Protein AF-0000000085149712 (afdb_homodimer)

Radius of gyration: 18.89 Å; Cα contacts (8 Å, |Δi|>4): 625; chains: 2; bounding box: 45×53×42 Å

pLDDT: mean 97.58, std 2.02, range [83.44, 98.94]

Sequence (278 aa):
MWLQREMTLNPKQRGFHLITDEVIARLPELRGINVGLLHVFIQHTSASLAINENADPTVRGDLERHFNVLAPEGAPYFQHTYEGADDMPAHIKSTLIGSSQSIPITNGRLNLGIWQGLYLCEHRDHTSARTIIITLQGEMWLQREMTLNPKQRGFHLITDEVIARLPELRGINVGLLHVFIQHTSASLAINENADPTVRGDLERHFNVLAPEGAPYFQHTYEGADDMPAHIKSTLIGSSQSIPITNGRLNLGIWQGLYLCEHRDHTSARTIIITLQGE

Foldseek 3Di:
DKDKDKDWDDDDFAWKDFCQCVVVVVCQCLLVFAWWKKKKFWPDQQKAKAKDFDDDCVVGVVVLVVLCVVQPFPDPPDPPPDPHRQRVSSNVVCVVHHGMDMFIRHNSDTPDPPGMGMIIRHRDRDDDTIMMMIMIDHD/DKDKDKDWDDDDFAWKDFCQCVVVVPCQCLQVFAKWKKKKFWPDQQKAKAKDFDDDCVVRVVVRVVLCVVQPFPDPPDPPPDPHRQRVSSNVVCVVHHGMDMFIRHNSDTPDPPGMGMIIRHRDRDDDTIMMMIMIDHD

Secondary structure (DSSP, 8-state):
-EEEEEEEPPP--SEEEE-HHHHHHT-GGGGG-SEEEEEEEE--SSEEEEEEESS-HHHHHHHHHHHHHHS-TT-TT----TT-TTHHHHHHHHHHH-SEEEEEEETTEE---TTEEEEEEE--SS-PPPEEEEEEEE-/-EEEEEEEPPP--SEEEE-HHHHHHT-GGGGG-SEEEEEEEE--SSEEEEEEESS-HHHHHHHHHHHHHHS-TT-TT----TT-TTHHHHHHHHHHH-SEEEEEEETTEE---TTEEEEEEE--SS-PPPEEEEEEEE-

Nearest PDB structures (foldseek):
  1vmf-assembly1_C  TM=9.197E-01  e=1.068E-12  Halalkalibacterium halodurans
  2p6c-assembly1_A  TM=8.595E-01  e=6.117E-13  Aquifex aeolicus VF5
  1vmj-assembly1_A  TM=8.601E-01  e=2.707E-12  Thermotoga maritima MSB8
  1vph-assembly2_E  TM=8.924E-01  e=1.848E-11  Saccharolobus solfataricus P2
  1xbf-assembly1_C  TM=8.547E-01  e=4.177E-12  Clostridium acetobutylicum

Solvent-accessible surface area (backbone atoms only — not comparable to full-atom values): 14612 Å² total; per-residue (Å²): 88,77,46,73,47,80,43,73,46,78,68,66,61,52,36,56,38,83,39,48,65,69,54,51,73,73,38,74,69,45,57,72,28,43,44,36,39,39,36,41,35,47,45,55,37,42,33,25,29,49,76,43,78,61,77,62,68,64,58,35,53,48,51,45,56,49,50,47,66,77,40,42,64,74,52,89,77,59,71,50,59,85,77,43,60,46,41,50,28,10,38,51,49,12,41,52,64,21,41,47,50,77,43,46,28,48,70,28,33,77,64,64,58,92,52,46,31,39,29,42,35,34,47,37,75,78,66,75,58,49,47,34,41,38,36,42,38,34,75,86,80,48,75,47,80,45,75,47,78,67,67,63,51,37,57,37,84,39,47,64,68,54,53,73,74,39,73,70,46,58,72,28,44,44,35,40,39,36,42,35,48,80,55,66,41,33,26,26,47,64,29,72,60,76,61,66,43,52,37,53,29,49,42,55,50,50,44,66,76,38,44,62,75,52,87,83,63,77,75,63,85,75,44,59,47,40,52,29,11,39,52,49,16,68,55,47,20,41,50,50,75,42,47,27,47,72,30,35,77,61,64,24,92,52,44,32,40,29,44,33,36,48,36,75,79,67,76,57,50,46,34,42,39,36,42,38,33,74

Structure (mmCIF, N/CA/C/O backbone):
data_AF-0000000085149712-model_v1
#
loop_
_entity.id
_entity.type
_entity.pdbx_description
1 polymer 'Secondary thiamine-phosphate synthase enzyme'
#
loop_
_atom_site.group_PDB
_atom_site.id
_atom_site.type_symbol
_atom_site.label_atom_id
_atom_site.label_alt_id
_atom_site.label_comp_id
_atom_site.label_asym_id
_atom_site.label_entity_id
_atom_site.label_seq_id
_atom_site.pdbx_PDB_ins_code
_atom_site.Cartn_x
_atom_site.Cartn_y
_atom_site.Cartn_z
_atom_site.occupancy
_atom_site.B_iso_or_equiv
_atom_site.auth_seq_id
_atom_site.auth_comp_id
_atom_site.auth_asym_id
_atom_site.auth_atom_id
_atom_site.pdbx_PDB_model_num
ATOM 1 N N . MET A 1 1 ? -17.547 13.188 11.836 1 91.19 1 MET A N 1
ATOM 2 C CA . MET A 1 1 ? -17.141 14.109 10.781 1 91.19 1 MET A CA 1
ATOM 3 C C . MET A 1 1 ? -16.266 13.398 9.75 1 91.19 1 MET A C 1
ATOM 5 O O . MET A 1 1 ? -15.453 12.547 10.109 1 91.19 1 MET A O 1
ATOM 9 N N . TRP A 1 2 ? -16.5 13.742 8.484 1 95.56 2 TRP A N 1
ATOM 10 C CA . TRP A 1 2 ? -15.664 13.32 7.363 1 95.56 2 TRP A CA 1
ATOM 11 C C . TRP A 1 2 ? -15.148 14.523 6.582 1 95.56 2 TRP A C 1
ATOM 13 O O . TRP A 1 2 ? -15.891 15.477 6.332 1 95.56 2 TRP A O 1
ATOM 23 N N . LEU A 1 3 ? -13.898 14.438 6.371 1 97.44 3 LEU A N 1
ATOM 24 C CA . LEU A 1 3 ? -13.258 15.445 5.527 1 97.44 3 LEU A CA 1
ATOM 25 C C . LEU A 1 3 ? -12.164 14.812 4.664 1 97.44 3 LEU A C 1
ATOM 27 O O . LEU A 1 3 ? -11.438 13.93 5.125 1 97.44 3 LEU A O 1
ATOM 31 N N . GLN A 1 4 ? -12.055 15.258 3.516 1 98.38 4 GLN A N 1
ATOM 32 C CA . GLN A 1 4 ? -11.016 14.773 2.605 1 98.38 4 GLN A CA 1
ATOM 33 C C . GLN A 1 4 ? -10.383 15.93 1.836 1 98.38 4 GLN A C 1
ATOM 35 O O . GLN A 1 4 ? -11.078 16.844 1.389 1 98.38 4 GLN A O 1
ATOM 40 N N . ARG A 1 5 ? -9.109 15.852 1.719 1 97.75 5 ARG A N 1
ATOM 41 C CA . ARG A 1 5 ? -8.367 16.906 1.044 1 97.75 5 ARG A CA 1
ATOM 42 C C . ARG A 1 5 ? -7.211 16.344 0.228 1 97.75 5 ARG A C 1
ATOM 44 O O . ARG A 1 5 ? -6.516 15.422 0.68 1 97.75 5 ARG A O 1
ATOM 51 N N . GLU A 1 6 ? -7.094 16.859 -0.989 1 98.38 6 GLU A N 1
ATOM 52 C CA . GLU A 1 6 ? -5.914 16.578 -1.803 1 98.38 6 GLU A CA 1
ATOM 53 C C . GLU A 1 6 ? -4.789 17.562 -1.504 1 98.38 6 GLU A C 1
ATOM 55 O O . GLU A 1 6 ? -5.027 18.766 -1.383 1 98.38 6 GLU A O 1
ATOM 60 N N . MET A 1 7 ? -3.549 17.078 -1.349 1 98.06 7 MET A N 1
ATOM 61 C CA . MET A 1 7 ? -2.379 17.906 -1.064 1 98.06 7 MET A CA 1
ATOM 62 C C . MET A 1 7 ? -1.22 17.531 -1.985 1 98.06 7 MET A C 1
ATOM 64 O O . MET A 1 7 ? -0.938 16.359 -2.199 1 98.06 7 MET A O 1
ATOM 68 N N . THR A 1 8 ? -0.606 18.531 -2.537 1 98.5 8 THR A N 1
ATOM 69 C CA . THR A 1 8 ? 0.664 18.344 -3.23 1 98.5 8 THR A CA 1
ATOM 70 C C . THR A 1 8 ? 1.837 18.656 -2.307 1 98.5 8 THR A C 1
ATOM 72 O O . THR A 1 8 ? 1.958 19.781 -1.811 1 98.5 8 THR A O 1
ATOM 75 N N . LEU A 1 9 ? 2.689 17.688 -2.109 1 98.31 9 LEU A N 1
ATOM 76 C CA . LEU A 1 9 ? 3.83 17.859 -1.218 1 98.31 9 LEU A CA 1
ATOM 77 C C . LEU A 1 9 ? 4.949 18.641 -1.913 1 98.31 9 LEU A C 1
ATOM 79 O O . LEU A 1 9 ? 5.016 18.656 -3.145 1 98.31 9 LEU A O 1
ATOM 83 N N . ASN A 1 10 ? 5.789 19.234 -1.091 1 96.88 10 ASN A N 1
ATOM 84 C CA . ASN A 1 10 ? 7.012 19.797 -1.655 1 96.88 10 ASN A CA 1
ATOM 85 C C . ASN A 1 10 ? 7.855 18.734 -2.348 1 96.88 10 ASN A C 1
ATOM 87 O O . ASN A 1 10 ? 7.969 17.609 -1.856 1 96.88 10 ASN A O 1
ATOM 91 N N . PRO A 1 11 ? 8.422 19.109 -3.475 1 96.38 11 PRO A N 1
ATOM 92 C CA . PRO A 1 11 ? 9.281 18.141 -4.145 1 96.38 11 PRO A CA 1
ATOM 93 C C . PRO A 1 11 ? 10.453 17.688 -3.271 1 96.38 11 PRO A C 1
ATOM 95 O O . PRO A 1 11 ? 11.039 18.5 -2.551 1 96.38 11 PRO A O 1
ATOM 98 N N . LYS A 1 12 ? 10.727 16.391 -3.295 1 96.94 12 LYS A N 1
ATOM 99 C CA . LYS A 1 12 ? 11.836 15.812 -2.549 1 96.94 12 LYS A CA 1
ATOM 100 C C . LYS A 1 12 ? 12.766 15.023 -3.473 1 96.94 12 LYS A C 1
ATOM 102 O O . LYS A 1 12 ? 12.32 14.461 -4.473 1 96.94 12 LYS A O 1
ATOM 107 N N . GLN A 1 13 ? 14.078 15.047 -3.166 1 96.62 13 GLN A N 1
ATOM 108 C CA . GLN A 1 13 ? 14.984 14.109 -3.82 1 96.62 13 GLN A CA 1
ATOM 109 C C . GLN A 1 13 ? 14.758 12.68 -3.326 1 96.62 13 GLN A C 1
ATOM 111 O O . GLN A 1 13 ? 14.078 12.469 -2.318 1 96.62 13 GLN A O 1
ATOM 116 N N . ARG A 1 14 ? 15.367 11.758 -4.059 1 98.19 14 ARG A N 1
ATOM 117 C CA . ARG A 1 14 ? 15.281 10.375 -3.613 1 98.19 14 ARG A CA 1
ATOM 118 C C . ARG A 1 14 ? 15.719 10.234 -2.158 1 98.19 14 ARG A C 1
ATOM 120 O O . ARG A 1 14 ? 16.703 10.844 -1.742 1 98.19 14 ARG A O 1
ATOM 127 N N . GLY A 1 15 ? 14.945 9.438 -1.437 1 98.44 15 GLY A N 1
ATOM 128 C CA . GLY A 1 15 ? 15.234 9.219 -0.027 1 98.44 15 GLY A CA 1
ATOM 129 C C . GLY A 1 15 ? 13.984 9.188 0.834 1 98.44 15 GLY A C 1
ATOM 130 O O . GLY A 1 15 ? 12.867 9.25 0.319 1 98.44 15 GLY A O 1
ATOM 131 N N . PHE A 1 16 ? 14.211 8.977 2.16 1 98.69 16 PHE A N 1
ATOM 132 C CA . PHE A 1 16 ? 13.148 8.984 3.16 1 98.69 16 PHE A CA 1
ATOM 133 C C . PHE A 1 16 ? 13.055 10.344 3.838 1 98.69 16 PHE A C 1
ATOM 135 O O . PHE A 1 16 ? 14.047 10.844 4.375 1 98.69 16 PHE A O 1
ATOM 142 N N . HIS A 1 17 ? 11.836 10.93 3.795 1 98.5 17 HIS A N 1
ATOM 143 C CA . HIS A 1 17 ? 11.68 12.305 4.238 1 98.5 17 HIS A CA 1
ATOM 144 C C . HIS A 1 17 ? 10.555 12.43 5.266 1 98.5 17 HIS A C 1
ATOM 146 O O . HIS A 1 17 ? 9.453 11.906 5.055 1 98.5 17 HIS A O 1
ATOM 152 N N . LEU A 1 18 ? 10.844 13.141 6.32 1 98.69 18 LEU A N 1
ATOM 153 C CA . LEU A 1 18 ? 9.797 13.492 7.273 1 98.69 18 LEU A CA 1
ATOM 154 C C . LEU A 1 18 ? 8.828 14.508 6.668 1 98.69 18 LEU A C 1
ATOM 156 O O . LEU A 1 18 ? 9.25 15.539 6.152 1 98.69 18 LEU A O 1
ATOM 160 N N . ILE A 1 19 ? 7.488 14.234 6.805 1 98.62 19 ILE A N 1
ATOM 161 C CA . ILE A 1 19 ? 6.527 15.164 6.223 1 98.62 19 ILE A CA 1
ATOM 162 C C . ILE A 1 19 ? 5.41 15.445 7.227 1 98.62 19 ILE A C 1
ATOM 164 O O . ILE A 1 19 ? 4.383 16.031 6.871 1 98.62 19 ILE A O 1
ATOM 168 N N . THR A 1 20 ? 5.547 15.102 8.453 1 98.62 20 THR A N 1
ATOM 169 C CA . THR A 1 20 ? 4.516 15.281 9.469 1 98.62 20 THR A CA 1
ATOM 170 C C . THR A 1 20 ? 4.082 16.75 9.539 1 98.62 20 THR A C 1
ATOM 172 O O . THR A 1 20 ? 2.895 17.047 9.414 1 98.62 20 THR A O 1
ATOM 175 N N . ASP A 1 21 ? 5.008 17.562 9.68 1 98.12 21 ASP A N 1
ATOM 176 C CA . ASP A 1 21 ? 4.707 18.984 9.859 1 98.12 21 ASP A CA 1
ATOM 177 C C . ASP A 1 21 ? 4.055 19.578 8.609 1 98.12 21 ASP A C 1
ATOM 179 O O . ASP A 1 21 ? 3.146 20.406 8.711 1 98.12 21 ASP A O 1
ATOM 183 N N . GLU A 1 22 ? 4.594 19.203 7.496 1 98.19 22 GLU A N 1
ATOM 184 C CA . GLU A 1 22 ? 4.035 19.688 6.242 1 98.19 22 GLU A CA 1
ATOM 185 C C . GLU A 1 22 ? 2.559 19.328 6.117 1 98.19 22 GLU A C 1
ATOM 187 O O . GLU A 1 22 ? 1.744 20.156 5.684 1 98.19 22 GLU A O 1
ATOM 192 N N . VAL A 1 23 ? 2.152 18.156 6.52 1 98.38 23 VAL A N 1
ATOM 193 C CA . VAL A 1 23 ? 0.783 17.656 6.422 1 98.38 23 VAL A CA 1
ATOM 194 C C . VAL A 1 23 ? -0.096 18.375 7.453 1 98.38 23 VAL A C 1
ATOM 196 O O . VAL A 1 23 ? -1.159 18.891 7.113 1 98.38 23 VAL A O 1
ATOM 199 N N . ILE A 1 24 ? 0.397 18.484 8.656 1 98 24 ILE A N 1
ATOM 200 C CA . ILE A 1 24 ? -0.4 19.047 9.742 1 98 24 ILE A CA 1
ATOM 201 C C . ILE A 1 24 ? -0.64 20.531 9.5 1 98 24 ILE A C 1
ATOM 203 O O . ILE A 1 24 ? -1.721 21.047 9.789 1 98 24 ILE A O 1
ATOM 207 N N . ALA A 1 25 ? 0.304 21.172 8.977 1 97.81 25 ALA A N 1
ATOM 208 C CA . ALA A 1 25 ? 0.204 22.609 8.742 1 97.81 25 ALA A CA 1
ATOM 209 C C . ALA A 1 25 ? -0.947 22.938 7.793 1 97.81 25 ALA A C 1
ATOM 211 O O . ALA A 1 25 ? -1.499 24.047 7.828 1 97.81 25 ALA A O 1
ATOM 212 N N . ARG A 1 26 ? -1.331 22.016 7.02 1 97.5 26 ARG A N 1
ATOM 213 C CA . ARG A 1 26 ? -2.355 22.25 6.008 1 97.5 26 ARG A CA 1
ATOM 214 C C . ARG A 1 26 ? -3.674 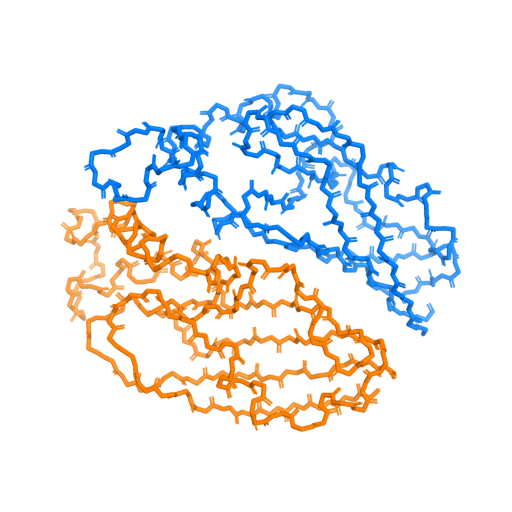21.594 6.402 1 97.5 26 ARG A C 1
ATOM 216 O O . ARG A 1 26 ? -4.566 21.438 5.566 1 97.5 26 ARG A O 1
ATOM 223 N N . LEU A 1 27 ? -3.754 21.219 7.621 1 96.94 27 LEU A N 1
ATOM 224 C CA . LEU A 1 27 ? -4.938 20.5 8.102 1 96.94 27 LEU A CA 1
ATOM 225 C C . LEU A 1 27 ? -5.449 21.125 9.398 1 96.94 27 LEU A C 1
ATOM 227 O O . LEU A 1 27 ? -5.57 20.422 10.414 1 96.94 27 LEU A O 1
ATOM 231 N N . PRO A 1 28 ? -5.902 22.328 9.414 1 97 28 PRO A N 1
ATOM 232 C CA . PRO A 1 28 ? -6.387 22.969 10.641 1 97 28 PRO A CA 1
ATOM 233 C C . PRO A 1 28 ? -7.594 22.25 11.242 1 97 28 PRO A C 1
ATOM 235 O O . PRO A 1 28 ? -7.809 22.312 12.453 1 97 28 PRO A O 1
ATOM 238 N N . GLU A 1 29 ? -8.367 21.562 10.469 1 97.56 29 GLU A N 1
ATOM 239 C CA . GLU A 1 29 ? -9.578 20.859 10.914 1 97.56 29 GLU A CA 1
ATOM 240 C C . GLU A 1 29 ? -9.242 19.75 11.906 1 97.56 29 GLU A C 1
ATOM 242 O O . GLU A 1 29 ? -10.117 19.297 12.641 1 97.56 29 GLU A O 1
ATOM 247 N N . LEU A 1 30 ? -8.016 19.391 11.883 1 97 30 LEU A N 1
ATOM 248 C CA . LEU A 1 30 ? -7.555 18.359 12.797 1 97 30 LEU A CA 1
ATOM 249 C C . LEU A 1 30 ? -7.879 18.719 14.242 1 97 30 LEU A C 1
ATOM 251 O O . LEU A 1 30 ? -8.273 17.859 15.031 1 97 30 LEU A O 1
ATOM 255 N N . ARG A 1 31 ? -7.766 19.891 14.586 1 97.12 31 ARG A N 1
ATOM 256 C CA . ARG A 1 31 ? -7.934 20.391 15.945 1 97.12 31 ARG A CA 1
ATOM 257 C C . ARG A 1 31 ? -9.359 20.156 16.438 1 97.12 31 ARG A C 1
ATOM 259 O O . ARG A 1 31 ? -9.617 20.141 17.641 1 97.12 31 ARG A O 1
ATOM 266 N N . GLY A 1 32 ? -10.242 20 15.57 1 97.06 32 GLY A N 1
ATOM 267 C CA . GLY A 1 32 ? -11.641 19.844 15.93 1 97.06 32 GLY A CA 1
ATOM 268 C C . GLY A 1 32 ? -12.039 18.406 16.156 1 97.06 32 GLY A C 1
ATOM 269 O O . GLY A 1 32 ? -13.188 18.125 16.516 1 97.06 32 GLY A O 1
ATOM 270 N N . ILE A 1 33 ? -11.195 17.469 16.047 1 97.62 33 ILE A N 1
ATOM 271 C CA . ILE A 1 33 ? -11.484 16.047 16.203 1 97.62 33 ILE A CA 1
ATOM 272 C C . ILE A 1 33 ? -10.984 15.555 17.562 1 97.62 33 ILE A C 1
ATOM 274 O O . ILE A 1 33 ? -9.781 15.594 17.828 1 97.62 33 ILE A O 1
ATOM 278 N N . ASN A 1 34 ? -11.836 15.062 18.438 1 98.19 34 ASN A N 1
ATOM 279 C CA . ASN A 1 34 ? -11.445 14.539 19.734 1 98.19 34 ASN A CA 1
ATOM 280 C C . ASN A 1 34 ? -10.906 13.117 19.641 1 98.19 34 ASN A C 1
ATOM 282 O O . ASN A 1 34 ? -9.891 12.789 20.25 1 98.19 34 ASN A O 1
ATOM 286 N N . VAL A 1 35 ? -11.711 12.281 18.984 1 98.56 35 VAL A N 1
ATOM 287 C CA . VAL A 1 35 ? -11.336 10.891 18.734 1 98.56 35 VAL A CA 1
ATOM 288 C C . VAL A 1 35 ? -11.57 10.555 17.266 1 98.56 35 VAL A C 1
ATOM 290 O O . VAL A 1 35 ? -12.648 10.797 16.719 1 98.56 35 VAL A O 1
ATOM 293 N N . GLY A 1 36 ? -10.492 10.07 16.562 1 98.44 36 GLY A N 1
ATOM 294 C CA . GLY A 1 36 ? -10.664 9.75 15.156 1 98.44 36 GLY A CA 1
ATOM 295 C C . GLY A 1 36 ? -9.422 9.164 14.516 1 98.44 36 GLY A C 1
ATOM 296 O O . GLY A 1 36 ? -8.562 8.609 15.203 1 98.44 36 GLY A O 1
ATOM 297 N N . LEU A 1 37 ? -9.43 9.117 13.156 1 98.69 37 LEU A N 1
ATOM 298 C CA . LEU A 1 37 ? -8.328 8.609 12.344 1 98.69 37 LEU A CA 1
ATOM 299 C C . LEU A 1 37 ? -7.996 9.57 11.211 1 98.69 37 LEU A C 1
ATOM 301 O O . LEU A 1 37 ? -8.898 10.133 10.586 1 98.69 37 LEU A O 1
ATOM 305 N N . LEU A 1 38 ? -6.715 9.703 11.031 1 98.75 38 LEU A N 1
ATOM 306 C CA . LEU A 1 38 ? -6.191 10.32 9.812 1 98.75 38 LEU A CA 1
ATOM 307 C C . LEU A 1 38 ? -5.668 9.258 8.852 1 98.75 38 LEU A C 1
ATOM 309 O O . LEU A 1 38 ? -4.727 8.531 9.172 1 98.75 38 LEU A O 1
ATOM 313 N N . HIS A 1 39 ? -6.293 9.156 7.684 1 98.81 39 HIS A N 1
ATOM 314 C CA . HIS A 1 39 ? -5.82 8.273 6.629 1 98.81 39 HIS A CA 1
ATOM 315 C C . HIS A 1 39 ? -5.082 9.055 5.543 1 98.81 39 HIS A C 1
ATOM 317 O O . HIS A 1 39 ? -5.637 9.992 4.969 1 98.81 39 HIS A O 1
ATOM 323 N N . VAL A 1 40 ? -3.846 8.703 5.355 1 98.88 40 VAL A N 1
ATOM 324 C CA . VAL A 1 40 ? -3.014 9.336 4.336 1 98.88 40 VAL A CA 1
ATOM 325 C C . VAL A 1 40 ? -2.73 8.344 3.215 1 98.88 40 VAL A C 1
ATOM 327 O O . VAL A 1 40 ? -2.234 7.238 3.463 1 98.88 40 VAL A O 1
ATOM 330 N N . PHE A 1 41 ? -3.02 8.766 1.974 1 98.94 41 PHE A N 1
ATOM 331 C CA . PHE A 1 41 ? -2.889 7.914 0.799 1 98.94 41 PHE A CA 1
ATOM 332 C C . PHE A 1 41 ? -2.119 8.625 -0.306 1 98.94 41 PHE A C 1
ATOM 334 O O . PHE A 1 41 ? -2.473 9.742 -0.696 1 98.94 41 PHE A O 1
ATOM 341 N N . ILE A 1 42 ? -1.053 7.969 -0.801 1 98.88 42 ILE A N 1
ATOM 342 C CA . ILE A 1 42 ? -0.278 8.578 -1.876 1 98.88 42 ILE A CA 1
ATOM 343 C C . ILE A 1 42 ? -0.766 8.055 -3.225 1 98.88 42 ILE A C 1
ATOM 345 O O . ILE A 1 42 ? -0.95 6.852 -3.4 1 98.88 42 ILE A O 1
ATOM 349 N N . GLN A 1 43 ? -0.885 8.953 -4.207 1 98.56 43 GLN A N 1
ATOM 350 C CA . GLN A 1 43 ? -1.495 8.633 -5.496 1 98.56 43 GLN A CA 1
ATOM 351 C C . GLN A 1 43 ? -0.435 8.281 -6.531 1 98.56 43 GLN A C 1
ATOM 353 O O . GLN A 1 43 ? -0.504 8.727 -7.68 1 98.56 43 GLN A O 1
ATOM 358 N N . HIS A 1 44 ? 0.517 7.586 -6.141 1 97.94 44 HIS A N 1
ATOM 359 C CA . HIS A 1 44 ? 1.631 7.242 -7.016 1 97.94 44 HIS A CA 1
ATOM 360 C C . HIS A 1 44 ? 2.033 5.781 -6.852 1 97.94 44 HIS A C 1
ATOM 362 O O . HIS A 1 44 ? 1.689 5.145 -5.852 1 97.94 44 HIS A O 1
ATOM 368 N N . THR A 1 45 ? 2.818 5.23 -7.844 1 97.88 45 THR A N 1
ATOM 369 C CA . THR A 1 45 ? 3.225 3.83 -7.824 1 97.88 45 THR A CA 1
ATOM 370 C C . THR A 1 45 ? 4.723 3.705 -7.566 1 97.88 45 THR A C 1
ATOM 372 O O . THR A 1 45 ? 5.258 2.596 -7.5 1 97.88 45 THR A O 1
ATOM 375 N N . SER A 1 46 ? 5.398 4.828 -7.48 1 97.88 46 SER A N 1
ATOM 376 C CA . SER A 1 46 ? 6.852 4.766 -7.328 1 97.88 46 SER A CA 1
ATOM 377 C C . SER A 1 46 ? 7.316 5.562 -6.113 1 97.88 46 SER A C 1
ATOM 379 O O . SER A 1 46 ? 8.445 6.059 -6.082 1 97.88 46 SER A O 1
ATOM 381 N N . ALA A 1 47 ? 6.434 5.77 -5.211 1 98.62 47 ALA A N 1
ATOM 382 C CA . ALA A 1 47 ? 6.68 6.336 -3.889 1 98.62 47 ALA A CA 1
ATOM 383 C C . ALA A 1 47 ? 5.777 5.688 -2.842 1 98.62 47 ALA A C 1
ATOM 385 O O . ALA A 1 47 ? 4.762 5.074 -3.182 1 98.62 47 ALA A O 1
ATOM 386 N N . SER A 1 48 ? 6.211 5.84 -1.588 1 98.69 48 SER A N 1
ATOM 387 C CA . SER A 1 48 ? 5.488 5.188 -0.503 1 98.69 48 SER A CA 1
ATOM 388 C C . SER A 1 48 ? 5.332 6.113 0.696 1 98.69 48 SER A C 1
ATOM 390 O O . SER A 1 48 ? 5.914 7.199 0.729 1 98.69 48 SER A O 1
ATOM 392 N N . LEU A 1 49 ? 4.465 5.656 1.571 1 98.88 49 LEU A N 1
ATOM 393 C CA . LEU A 1 49 ? 4.312 6.277 2.883 1 98.88 49 LEU A CA 1
ATOM 394 C C . LEU A 1 49 ? 4.672 5.293 3.992 1 98.88 49 LEU A C 1
ATOM 396 O O . LEU A 1 49 ? 4.328 4.113 3.916 1 98.88 49 LEU A O 1
ATOM 400 N N . ALA A 1 50 ? 5.355 5.797 4.996 1 98.81 50 ALA A N 1
ATOM 401 C CA . ALA A 1 50 ? 5.738 4.973 6.137 1 98.81 50 ALA A CA 1
ATOM 402 C C . ALA A 1 50 ? 5.715 5.781 7.43 1 98.81 50 ALA A C 1
ATOM 404 O O . ALA A 1 50 ? 5.586 7.008 7.402 1 98.81 50 ALA A O 1
ATOM 405 N N . ILE A 1 51 ? 5.668 5.164 8.578 1 98.75 51 ILE A N 1
ATOM 406 C CA . ILE A 1 51 ? 5.879 5.75 9.898 1 98.75 51 ILE A CA 1
ATOM 407 C C . ILE A 1 51 ? 7.137 5.168 10.531 1 98.75 51 ILE A C 1
ATOM 409 O O . ILE A 1 51 ? 7.289 3.945 10.609 1 98.75 51 ILE A O 1
ATOM 413 N N . ASN A 1 52 ? 8.039 6.008 10.883 1 98.62 52 ASN A N 1
ATOM 414 C CA . ASN A 1 52 ? 9.289 5.578 11.5 1 98.62 52 ASN A CA 1
ATOM 415 C C . ASN A 1 52 ? 9.938 6.711 12.289 1 98.62 52 ASN A C 1
ATOM 417 O O . ASN A 1 52 ? 9.289 7.715 12.594 1 98.62 52 ASN A O 1
ATOM 421 N N . GLU A 1 53 ? 11.203 6.625 12.641 1 98.19 53 GLU A N 1
ATOM 422 C CA . GLU A 1 53 ? 11.961 7.473 13.562 1 98.19 53 GLU A CA 1
ATOM 423 C C . GLU A 1 53 ? 11.992 8.922 13.07 1 98.19 53 GLU A C 1
ATOM 425 O O . GLU A 1 53 ? 12.234 9.172 11.891 1 98.19 53 GLU A O 1
ATOM 430 N N . ASN A 1 54 ? 11.727 9.82 13.961 1 98.12 54 ASN A N 1
ATOM 431 C CA . ASN A 1 54 ? 11.695 11.234 13.578 1 98.12 54 ASN A CA 1
ATOM 432 C C . ASN A 1 54 ? 12.852 12.008 14.203 1 98.12 54 ASN A C 1
ATOM 434 O O . ASN A 1 54 ? 12.875 13.234 14.156 1 98.12 54 ASN A O 1
ATOM 438 N N . ALA A 1 55 ? 13.789 11.422 14.773 1 97.31 55 ALA A N 1
ATOM 439 C CA . ALA A 1 55 ? 14.789 12.141 15.562 1 97.31 55 ALA A CA 1
ATOM 440 C C . ALA A 1 55 ? 16.156 12.094 14.883 1 97.31 55 ALA A C 1
ATOM 442 O O . ALA A 1 55 ? 16.734 13.141 14.57 1 97.31 55 ALA A O 1
ATOM 443 N N . ASP A 1 56 ? 16.766 10.969 14.703 1 97.81 56 ASP A N 1
ATOM 444 C CA . ASP A 1 56 ? 18.109 10.766 14.156 1 97.81 56 ASP A CA 1
ATOM 445 C C . ASP A 1 56 ? 18.078 10.609 12.641 1 97.81 56 ASP A C 1
ATOM 447 O O . ASP A 1 56 ? 17.562 9.609 12.133 1 97.81 56 ASP A O 1
ATOM 451 N N . PRO A 1 57 ? 18.641 11.508 11.867 1 97 57 PRO A N 1
ATOM 452 C CA . PRO A 1 57 ? 18.562 11.453 10.406 1 97 57 PRO A CA 1
ATOM 453 C C . PRO A 1 57 ? 19.328 10.273 9.812 1 97 57 PRO A C 1
ATOM 455 O O . PRO A 1 57 ? 19.125 9.914 8.648 1 97 57 PRO A O 1
ATOM 458 N N . THR A 1 58 ? 20.266 9.695 10.531 1 98.19 58 THR A N 1
ATOM 459 C CA . THR A 1 58 ? 21.016 8.57 9.992 1 98.19 58 THR A CA 1
ATOM 460 C C . THR A 1 58 ? 20.125 7.355 9.789 1 98.19 58 THR A C 1
ATOM 462 O O . THR A 1 58 ? 20.422 6.48 8.977 1 98.19 58 THR A O 1
ATOM 465 N N . VAL A 1 59 ? 18.984 7.238 10.57 1 98.56 59 VAL A N 1
ATOM 466 C CA . VAL A 1 59 ? 18.016 6.168 10.375 1 98.56 59 VAL A CA 1
ATOM 467 C C . VAL A 1 59 ? 17.453 6.234 8.953 1 98.56 59 VAL A C 1
ATOM 469 O O . VAL A 1 59 ? 17.406 5.219 8.25 1 98.56 59 VAL A O 1
ATOM 472 N N . ARG A 1 60 ? 17.156 7.449 8.484 1 98.06 60 ARG A N 1
ATOM 473 C CA . ARG A 1 60 ? 16.609 7.637 7.141 1 98.06 60 ARG A CA 1
ATOM 474 C C . ARG A 1 60 ? 17.656 7.336 6.078 1 98.06 60 ARG A C 1
ATOM 476 O O . ARG A 1 60 ? 17.344 6.754 5.035 1 98.06 60 ARG A O 1
ATOM 483 N N . GLY A 1 61 ? 18.812 7.789 6.363 1 98.38 61 GLY A N 1
ATOM 484 C CA . GLY A 1 61 ? 19.891 7.434 5.457 1 98.38 61 GLY A CA 1
ATOM 485 C C . GLY A 1 61 ? 20.094 5.938 5.32 1 98.38 61 GLY A C 1
ATOM 486 O O . GLY A 1 61 ? 20.25 5.426 4.207 1 98.38 61 GLY A O 1
ATOM 487 N N . ASP A 1 62 ? 20.047 5.152 6.406 1 98.81 62 ASP A N 1
ATOM 488 C CA . ASP A 1 62 ? 20.266 3.711 6.391 1 98.81 62 ASP A CA 1
ATOM 489 C C . ASP A 1 62 ? 19.078 2.984 5.758 1 98.81 62 ASP A C 1
ATOM 491 O O . ASP A 1 62 ? 19.266 1.957 5.098 1 98.81 62 ASP A O 1
ATOM 495 N N . LEU A 1 63 ? 17.906 3.52 5.988 1 98.62 63 LEU A N 1
ATOM 496 C CA . LEU A 1 63 ? 16.75 2.975 5.281 1 98.62 63 LEU A CA 1
ATOM 497 C C . LEU A 1 63 ? 16.953 3.039 3.77 1 98.62 63 LEU A C 1
ATOM 499 O O . LEU A 1 63 ? 16.75 2.047 3.068 1 98.62 63 LEU A O 1
ATOM 503 N N . GLU A 1 64 ? 17.375 4.184 3.287 1 98.38 64 GLU A N 1
ATOM 504 C CA . GLU A 1 64 ? 17.625 4.332 1.857 1 98.38 64 GLU A CA 1
ATOM 505 C C . GLU A 1 64 ? 18.688 3.34 1.378 1 98.38 64 GLU A C 1
ATOM 507 O O . GLU A 1 64 ? 18.5 2.662 0.366 1 98.38 64 GLU A O 1
ATOM 512 N N . ARG A 1 65 ? 19.75 3.248 2.105 1 98.44 65 ARG A N 1
ATOM 513 C CA . ARG A 1 65 ? 20.844 2.348 1.729 1 98.44 65 ARG A CA 1
ATOM 514 C C . ARG A 1 65 ? 20.359 0.899 1.7 1 98.44 65 ARG A C 1
ATOM 516 O O . ARG A 1 65 ? 20.672 0.157 0.766 1 98.44 65 ARG A O 1
ATOM 523 N N . HIS A 1 66 ? 19.594 0.524 2.695 1 98.56 66 HIS A N 1
ATOM 524 C CA . HIS A 1 66 ? 19.156 -0.865 2.768 1 98.56 66 HIS A CA 1
ATOM 525 C C . HIS A 1 66 ? 18.172 -1.189 1.658 1 98.56 66 HIS A C 1
ATOM 527 O O . HIS A 1 66 ? 18.25 -2.254 1.041 1 98.56 66 HIS A O 1
ATOM 533 N N . PHE A 1 67 ? 17.25 -0.356 1.386 1 98.5 67 PHE A N 1
ATOM 534 C CA . PHE A 1 67 ? 16.234 -0.637 0.382 1 98.5 67 PHE A CA 1
ATOM 535 C C . PHE A 1 67 ? 16.844 -0.654 -1.016 1 98.5 67 PHE A C 1
ATOM 537 O O . PHE A 1 67 ? 16.297 -1.284 -1.926 1 98.5 67 PHE A O 1
ATOM 544 N N . ASN A 1 68 ? 17.984 0.004 -1.211 1 97.88 68 ASN A N 1
ATOM 545 C CA . ASN A 1 68 ? 18.703 -0.094 -2.48 1 97.88 68 ASN A CA 1
ATOM 546 C C . ASN A 1 68 ? 19.312 -1.477 -2.67 1 97.88 68 ASN A C 1
ATOM 548 O O . ASN A 1 68 ? 19.531 -1.913 -3.803 1 97.88 68 ASN A O 1
ATOM 552 N N . VAL A 1 69 ? 19.625 -2.141 -1.549 1 97.75 69 VAL A N 1
ATOM 553 C CA . VAL A 1 69 ? 20.109 -3.518 -1.616 1 97.75 69 VAL A CA 1
ATOM 554 C C . VAL A 1 69 ? 18.938 -4.465 -1.865 1 97.75 69 VAL A C 1
ATOM 556 O O . VAL A 1 69 ? 19.031 -5.375 -2.689 1 97.75 69 VAL A O 1
ATOM 559 N N . LEU A 1 70 ? 17.859 -4.254 -1.258 1 97.5 70 LEU A N 1
ATOM 560 C CA . LEU A 1 70 ? 16.688 -5.109 -1.303 1 97.5 70 LEU A CA 1
ATOM 561 C C . LEU A 1 70 ? 16.078 -5.121 -2.701 1 97.5 70 LEU A C 1
ATOM 563 O O . LEU A 1 70 ? 15.625 -6.168 -3.178 1 97.5 70 LEU A O 1
ATOM 567 N N . ALA A 1 71 ? 15.938 -3.992 -3.346 1 98.06 71 ALA A N 1
ATOM 568 C CA . ALA A 1 71 ? 15.438 -3.803 -4.707 1 98.06 71 ALA A CA 1
ATOM 569 C C . ALA A 1 71 ? 16.453 -3.064 -5.566 1 98.06 71 ALA A C 1
ATOM 571 O O . ALA A 1 71 ? 16.328 -1.862 -5.805 1 98.06 71 ALA A O 1
ATOM 572 N N . PRO A 1 72 ? 17.344 -3.793 -6.105 1 97.75 72 PRO A N 1
ATOM 573 C CA . PRO A 1 72 ? 18.484 -3.154 -6.777 1 97.75 72 PRO A CA 1
ATOM 574 C C . PRO A 1 72 ? 18.125 -2.645 -8.172 1 97.75 72 PRO A C 1
ATOM 576 O O . PRO A 1 72 ? 17.25 -3.205 -8.836 1 97.75 72 PRO A O 1
ATOM 579 N N . GLU A 1 73 ? 18.812 -1.601 -8.555 1 97.25 73 GLU A N 1
ATOM 580 C CA . GLU A 1 73 ? 18.734 -1.15 -9.945 1 97.25 73 GLU A CA 1
ATOM 581 C C . GLU A 1 73 ? 19.422 -2.137 -10.883 1 97.25 73 GLU A C 1
ATOM 583 O O . GLU A 1 73 ? 20.438 -2.752 -10.508 1 97.25 73 GLU A O 1
ATOM 588 N N . GLY A 1 74 ? 18.781 -2.271 -12.023 1 95.19 74 GLY A N 1
ATOM 589 C CA . GLY A 1 74 ? 19.453 -2.996 -13.094 1 95.19 74 GLY A CA 1
ATOM 590 C C . GLY A 1 74 ? 19.5 -4.492 -12.859 1 95.19 74 GLY A C 1
ATOM 591 O O . GLY A 1 74 ? 20.406 -5.172 -13.336 1 95.19 74 GLY A O 1
ATOM 592 N N . ALA A 1 75 ? 18.609 -5.047 -12.062 1 95.94 75 ALA A N 1
ATOM 593 C CA . ALA A 1 75 ? 18.562 -6.496 -11.922 1 95.94 75 ALA A CA 1
ATOM 594 C C . ALA A 1 75 ? 18.344 -7.172 -13.273 1 95.94 75 ALA A C 1
ATOM 596 O O . ALA A 1 75 ? 17.562 -6.695 -14.094 1 95.94 75 ALA A O 1
ATOM 597 N N . PRO A 1 76 ? 18.984 -8.367 -13.477 1 96.06 76 PRO A N 1
ATOM 598 C CA . PRO A 1 76 ? 18.984 -8.984 -14.812 1 96.06 76 PRO A CA 1
ATOM 599 C C . PRO A 1 76 ? 17.625 -9.555 -15.188 1 96.06 76 PRO A C 1
ATOM 601 O O . PRO A 1 76 ? 17.359 -9.812 -16.375 1 96.06 76 PRO A O 1
ATOM 604 N N . TYR A 1 77 ? 16.766 -9.797 -14.305 1 96.06 77 TYR A N 1
ATOM 605 C CA . TYR A 1 77 ? 15.477 -10.414 -14.586 1 96.06 77 TYR A CA 1
ATOM 606 C C . TYR A 1 77 ? 14.406 -9.359 -14.805 1 96.06 77 TYR A C 1
ATOM 608 O O . TYR A 1 77 ? 13.242 -9.68 -15.047 1 96.06 77 TYR A O 1
ATOM 616 N N . PHE A 1 78 ? 14.742 -8.078 -14.773 1 96.75 78 PHE A N 1
ATOM 617 C CA . PHE A 1 78 ? 13.773 -7.027 -15.039 1 96.75 78 PHE A CA 1
ATOM 618 C C . PHE A 1 78 ? 13.492 -6.914 -16.531 1 96.75 78 PHE A C 1
ATOM 620 O O . PHE A 1 78 ? 14.422 -6.875 -17.344 1 96.75 78 PHE A O 1
ATOM 627 N N . GLN A 1 79 ? 12.242 -6.852 -16.875 1 97.12 79 GLN A N 1
ATOM 628 C CA . GLN A 1 79 ? 11.797 -6.586 -18.25 1 97.12 79 GLN A CA 1
ATOM 629 C C . GLN A 1 79 ? 11.336 -5.137 -18.406 1 97.12 79 GLN A C 1
ATOM 631 O O . GLN A 1 79 ? 11.523 -4.531 -19.453 1 97.12 79 GLN A O 1
ATOM 636 N N . HIS A 1 80 ? 10.75 -4.523 -17.406 1 96 80 HIS A N 1
ATOM 637 C CA . HIS A 1 80 ? 10.297 -3.137 -17.406 1 96 80 HIS A CA 1
ATOM 638 C C . HIS A 1 80 ? 11.461 -2.176 -17.188 1 96 80 HIS A C 1
ATOM 640 O O . HIS A 1 80 ? 11.719 -1.749 -16.062 1 96 80 HIS A O 1
ATOM 646 N N . THR A 1 81 ? 12.102 -1.757 -18.297 1 94.38 81 THR A N 1
ATOM 647 C CA . THR A 1 81 ? 13.352 -1.014 -18.141 1 94.38 81 THR A CA 1
ATOM 648 C C . THR A 1 81 ? 13.312 0.289 -18.938 1 94.38 81 THR A C 1
ATOM 650 O O . THR A 1 81 ? 14.328 0.965 -19.078 1 94.38 81 THR A O 1
ATOM 653 N N . TYR A 1 82 ? 12.164 0.688 -19.344 1 92.69 82 TYR A N 1
ATOM 654 C CA . TYR A 1 82 ? 12.133 1.756 -20.344 1 92.69 82 TYR A CA 1
ATOM 655 C C . TYR A 1 82 ? 12.047 3.121 -19.672 1 92.69 82 TYR A C 1
ATOM 657 O O . TYR A 1 82 ? 12.195 4.152 -20.328 1 92.69 82 TYR A O 1
ATOM 665 N N . GLU A 1 83 ? 11.852 3.219 -18.438 1 93.81 83 GLU A N 1
ATOM 666 C CA . GLU A 1 83 ? 11.656 4.504 -17.766 1 93.81 83 GLU A CA 1
ATOM 667 C C . GLU A 1 83 ? 12.828 4.844 -16.859 1 93.81 83 GLU A C 1
ATOM 669 O O . GLU A 1 83 ? 12.68 5.594 -15.891 1 93.81 83 GLU A O 1
ATOM 674 N N . GLY A 1 84 ? 14.023 4.238 -17.094 1 94.5 84 GLY A N 1
ATOM 675 C CA . GLY A 1 84 ? 15.211 4.465 -16.281 1 94.5 84 GLY A CA 1
ATOM 676 C C . GLY A 1 84 ? 15.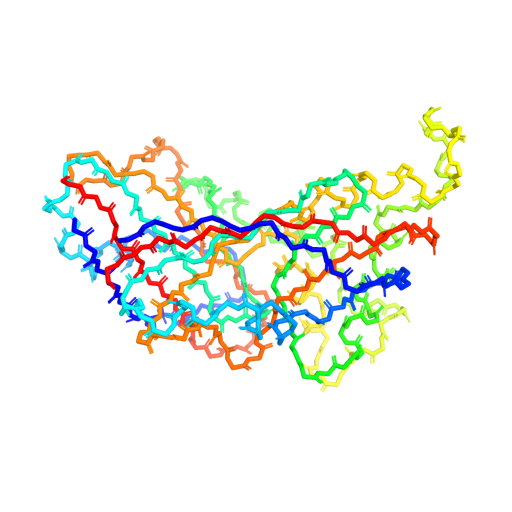461 3.365 -15.273 1 94.5 84 GLY A C 1
ATOM 677 O O . GLY A 1 84 ? 14.531 2.656 -14.875 1 94.5 84 GLY A O 1
ATOM 678 N N . ALA A 1 85 ? 16.719 3.312 -14.781 1 96.62 85 ALA A N 1
ATOM 679 C CA . ALA A 1 85 ? 17.156 2.221 -13.914 1 96.62 85 ALA A CA 1
ATOM 680 C C . ALA A 1 85 ? 16.484 2.307 -12.547 1 96.62 85 ALA A C 1
ATOM 682 O O . ALA A 1 85 ? 16.406 1.311 -11.82 1 96.62 85 ALA A O 1
ATOM 683 N N . ASP A 1 86 ? 16.016 3.445 -12.203 1 97.19 86 ASP A N 1
ATOM 684 C CA . ASP A 1 86 ? 15.445 3.645 -10.867 1 97.19 86 ASP A CA 1
ATOM 685 C C . ASP A 1 86 ? 13.938 3.381 -10.867 1 97.19 86 ASP A C 1
ATOM 687 O O . ASP A 1 86 ? 13.305 3.43 -9.812 1 97.19 86 ASP A O 1
ATOM 691 N N . ASP A 1 87 ? 13.344 3.062 -11.984 1 97.5 87 ASP A N 1
ATOM 692 C CA . ASP A 1 87 ? 11.891 2.975 -12.07 1 97.5 87 ASP A CA 1
ATOM 693 C C . ASP A 1 87 ? 11.383 1.665 -11.477 1 97.5 87 ASP A C 1
ATOM 695 O O . ASP A 1 87 ? 10.578 1.674 -10.539 1 97.5 87 ASP A O 1
ATOM 699 N N . MET A 1 88 ? 11.781 0.5 -11.953 1 98.25 88 MET A N 1
ATOM 700 C CA . MET A 1 88 ? 11.242 -0.774 -11.492 1 98.25 88 MET A CA 1
ATOM 701 C C . MET A 1 88 ? 11.539 -0.983 -10.008 1 98.25 88 MET A C 1
ATOM 703 O O . MET A 1 88 ? 10.664 -1.409 -9.25 1 98.25 88 MET A O 1
ATOM 707 N N . PRO A 1 89 ? 12.812 -0.674 -9.531 1 98.38 89 PRO A N 1
ATOM 708 C CA . PRO A 1 89 ? 13.008 -0.746 -8.078 1 98.38 89 PRO A CA 1
ATOM 709 C C . PRO A 1 89 ? 11.992 0.094 -7.305 1 98.38 89 PRO A C 1
ATOM 711 O O . PRO A 1 89 ? 11.578 -0.288 -6.211 1 98.38 89 PRO A O 1
ATOM 714 N N . ALA A 1 90 ? 11.617 1.193 -7.859 1 98.62 90 ALA A N 1
ATOM 715 C CA . ALA A 1 90 ? 10.648 2.064 -7.188 1 98.62 90 ALA A CA 1
ATOM 716 C C . ALA A 1 90 ? 9.297 1.382 -7.055 1 98.62 90 ALA A C 1
ATOM 718 O O . ALA A 1 90 ? 8.648 1.474 -6.012 1 98.62 90 ALA A O 1
ATOM 719 N N . HIS A 1 91 ? 8.836 0.733 -8.078 1 98.75 91 HIS A N 1
ATOM 720 C CA . HIS A 1 91 ? 7.598 -0.041 -8.008 1 98.75 91 HIS A CA 1
ATOM 721 C C . HIS A 1 91 ? 7.684 -1.123 -6.938 1 98.75 91 HIS A C 1
ATOM 723 O O . HIS A 1 91 ? 6.727 -1.34 -6.191 1 98.75 91 HIS A O 1
ATOM 729 N N . ILE A 1 92 ? 8.781 -1.821 -6.859 1 98.69 92 ILE A N 1
ATOM 730 C CA . ILE A 1 92 ? 8.992 -2.896 -5.895 1 98.69 92 ILE A CA 1
ATOM 731 C C . ILE A 1 92 ? 8.953 -2.332 -4.477 1 98.69 92 ILE A C 1
ATOM 733 O O . ILE A 1 92 ? 8.25 -2.855 -3.609 1 98.69 92 ILE A O 1
ATOM 737 N N . LYS A 1 93 ? 9.68 -1.225 -4.262 1 98.81 93 LYS A N 1
ATOM 738 C CA . LYS A 1 93 ? 9.711 -0.596 -2.945 1 98.81 93 LYS A CA 1
ATOM 739 C C . LYS A 1 93 ? 8.328 -0.112 -2.531 1 98.81 93 LYS A C 1
ATOM 741 O O . LYS A 1 93 ? 7.934 -0.255 -1.372 1 98.81 93 LYS A O 1
ATOM 746 N N . SER A 1 94 ? 7.613 0.446 -3.459 1 98.62 94 SER A N 1
ATOM 747 C CA . SER A 1 94 ? 6.277 0.945 -3.156 1 98.62 94 SER A CA 1
ATOM 748 C C . SER A 1 94 ? 5.332 -0.193 -2.783 1 98.62 94 SER A C 1
ATOM 750 O O . SER A 1 94 ? 4.438 -0.016 -1.955 1 98.62 94 SER A O 1
ATOM 752 N N . THR A 1 95 ? 5.504 -1.349 -3.389 1 98.62 95 THR A N 1
ATOM 753 C CA . THR A 1 95 ? 4.699 -2.52 -3.047 1 98.62 95 THR A CA 1
ATOM 754 C C . THR A 1 95 ? 5.07 -3.043 -1.662 1 98.62 95 THR A C 1
ATOM 756 O O . THR A 1 95 ? 4.199 -3.447 -0.893 1 98.62 95 THR A O 1
ATOM 759 N N . LEU A 1 96 ? 6.332 -3.037 -1.311 1 98.38 96 LEU A N 1
ATOM 760 C CA . LEU A 1 96 ? 6.836 -3.568 -0.048 1 98.38 96 LEU A CA 1
ATOM 761 C C . LEU A 1 96 ? 6.457 -2.656 1.114 1 98.38 96 LEU A C 1
ATOM 763 O O . LEU A 1 96 ? 6.078 -3.135 2.188 1 98.38 96 LEU A O 1
ATOM 767 N N . ILE A 1 97 ? 6.547 -1.358 0.915 1 98.19 97 ILE A N 1
ATOM 768 C CA . ILE A 1 97 ? 6.363 -0.409 2.008 1 98.19 97 ILE A CA 1
ATOM 769 C C . ILE A 1 97 ? 4.891 -0.031 2.121 1 98.19 97 ILE A C 1
ATOM 771 O O . ILE A 1 97 ? 4.328 -0.016 3.221 1 98.19 97 ILE A O 1
ATOM 775 N N . GLY A 1 98 ? 4.316 0.286 0.931 1 97.81 98 GLY A N 1
ATOM 776 C CA . GLY A 1 98 ? 2.889 0.559 0.928 1 97.81 98 GLY A CA 1
ATOM 777 C C . GLY A 1 98 ? 2.557 1.989 0.548 1 97.81 98 GLY A C 1
ATOM 778 O O . GLY A 1 98 ? 3.414 2.871 0.618 1 97.81 98 GLY A O 1
ATOM 779 N N . SER A 1 99 ? 1.261 2.193 0.259 1 98.62 99 SER A N 1
ATOM 780 C CA . SER A 1 99 ? 0.829 3.473 -0.294 1 98.62 99 SER A CA 1
ATOM 781 C C . SER A 1 99 ? 0.036 4.277 0.729 1 98.62 99 SER A C 1
ATOM 783 O O . SER A 1 99 ? -0.376 5.406 0.455 1 98.62 99 SER A O 1
ATOM 785 N N . SER A 1 100 ? -0.183 3.695 1.948 1 98.81 100 SER A N 1
ATOM 786 C CA . SER A 1 100 ? -1.034 4.441 2.867 1 98.81 100 SER A CA 1
ATOM 787 C C . SER A 1 100 ? -0.65 4.172 4.32 1 98.81 100 SER A C 1
ATOM 789 O O . SER A 1 100 ? 0.032 3.189 4.613 1 98.81 100 SER A O 1
ATOM 791 N N . GLN A 1 101 ? -1.028 5.109 5.191 1 98.75 101 GLN A N 1
ATOM 792 C CA . GLN A 1 101 ? -0.936 5.004 6.645 1 98.75 101 GLN A CA 1
ATOM 793 C C . GLN A 1 101 ? -2.195 5.539 7.316 1 98.75 101 GLN A C 1
ATOM 795 O O . GLN A 1 101 ? -2.791 6.512 6.844 1 98.75 101 GLN A O 1
ATOM 800 N N . SER A 1 102 ? -2.574 4.906 8.352 1 98.75 102 SER A N 1
ATOM 801 C CA . SER A 1 102 ? -3.635 5.41 9.219 1 98.75 102 SER A CA 1
ATOM 802 C C . SER A 1 102 ? -3.107 5.719 10.609 1 98.75 102 SER A C 1
ATOM 804 O O . SER A 1 102 ? -2.477 4.871 11.242 1 98.75 102 SER A O 1
ATOM 806 N N . ILE A 1 103 ? -3.412 6.973 11.055 1 98.75 103 ILE A N 1
ATOM 807 C CA . ILE A 1 103 ? -2.838 7.465 12.297 1 98.75 103 ILE A CA 1
ATOM 808 C C . ILE A 1 103 ? -3.955 7.879 13.25 1 98.75 103 ILE A C 1
ATOM 810 O O . ILE A 1 103 ? -4.855 8.633 12.875 1 98.75 103 ILE A O 1
ATOM 814 N N . PRO A 1 104 ? -3.93 7.438 14.484 1 98.88 104 PRO A N 1
ATOM 815 C CA . PRO A 1 104 ? -4.957 7.855 15.445 1 98.88 104 PRO A CA 1
ATOM 816 C C . PRO A 1 104 ? -4.871 9.336 15.797 1 98.88 104 PRO A C 1
ATOM 818 O O . PRO A 1 104 ? -3.777 9.914 15.797 1 98.88 104 PRO A O 1
ATOM 821 N N . ILE A 1 105 ? -6.039 9.875 16.031 1 98.56 105 ILE A N 1
ATOM 822 C CA . ILE A 1 105 ? -6.18 11.242 16.516 1 98.56 105 ILE A CA 1
ATOM 823 C C . ILE A 1 105 ? -6.762 11.234 17.938 1 98.56 105 ILE A C 1
ATOM 825 O O . ILE A 1 105 ? -7.754 10.547 18.188 1 98.56 105 ILE A O 1
ATOM 829 N N . THR A 1 106 ? -6.125 11.953 18.766 1 98.81 106 THR A N 1
ATOM 830 C CA . THR A 1 106 ? -6.629 12.148 20.125 1 98.81 106 THR A CA 1
ATOM 831 C C . THR A 1 106 ? -6.562 13.617 20.531 1 98.81 106 THR A C 1
ATOM 833 O O . THR A 1 106 ? -5.484 14.219 20.516 1 98.81 106 THR A O 1
ATOM 836 N N . ASN A 1 107 ? -7.691 14.195 20.797 1 98.44 107 ASN A N 1
ATOM 837 C CA . ASN A 1 107 ? -7.793 15.57 21.281 1 98.44 107 ASN A CA 1
ATOM 838 C C . ASN A 1 107 ? -7.109 16.547 20.328 1 98.44 107 ASN A C 1
ATOM 840 O O . ASN A 1 107 ? -6.273 17.344 20.75 1 98.44 107 ASN A O 1
ATOM 844 N N . GLY A 1 108 ? -7.395 16.391 19.078 1 97.88 108 GLY A N 1
ATOM 845 C CA . GLY A 1 108 ? -7.012 17.359 18.078 1 97.88 108 GLY A CA 1
ATOM 846 C C . GLY A 1 108 ? -5.578 17.203 17.609 1 97.88 108 GLY A C 1
ATOM 847 O O . GLY A 1 108 ? -5.051 18.062 16.891 1 97.88 108 GLY A O 1
ATOM 848 N N . ARG A 1 109 ? -4.977 16.094 17.984 1 98.12 109 ARG A N 1
ATOM 849 C CA . ARG A 1 109 ? -3.58 15.875 17.625 1 98.12 109 ARG A CA 1
ATOM 850 C C . ARG A 1 109 ? -3.365 14.445 17.109 1 98.12 109 ARG A C 1
ATOM 852 O O . ARG A 1 109 ? -4.078 13.523 17.516 1 98.12 109 ARG A O 1
ATOM 859 N N . LEU A 1 110 ? -2.369 14.352 16.234 1 98.38 110 LEU A N 1
ATOM 860 C CA . LEU A 1 110 ? -1.949 12.992 15.906 1 98.38 110 LEU A CA 1
ATOM 861 C C . LEU A 1 110 ? -1.393 12.289 17.141 1 98.38 110 LEU A C 1
ATOM 863 O O . LEU A 1 110 ? -0.546 12.836 17.844 1 98.38 110 LEU A O 1
ATOM 867 N N . ASN A 1 111 ? -1.872 11.086 17.391 1 98.69 111 ASN A N 1
ATOM 868 C CA . ASN A 1 111 ? -1.412 10.312 18.531 1 98.69 111 ASN A CA 1
ATOM 869 C C . ASN A 1 111 ? -0.261 9.383 18.172 1 98.69 111 ASN A C 1
ATOM 871 O O . ASN A 1 111 ? -0.402 8.156 18.234 1 98.69 111 ASN A O 1
ATOM 875 N N . LEU A 1 112 ? 0.841 9.961 17.844 1 98.38 112 LEU A N 1
ATOM 876 C CA . LEU A 1 112 ? 2.078 9.273 17.5 1 98.38 112 LEU A CA 1
ATOM 877 C C . LEU A 1 112 ? 2.965 9.102 18.719 1 98.38 112 LEU A C 1
ATOM 879 O O . LEU A 1 112 ? 2.9 9.906 19.656 1 98.38 112 LEU A O 1
ATOM 883 N N . GLY A 1 113 ? 3.727 7.996 18.703 1 98.06 113 GLY A N 1
ATOM 884 C CA . GLY A 1 113 ? 4.785 7.926 19.688 1 98.06 113 GLY A CA 1
ATOM 885 C C . GLY A 1 113 ? 5.777 9.07 19.594 1 98.06 113 GLY A C 1
ATOM 886 O O . GLY A 1 113 ? 5.863 9.727 18.547 1 98.06 113 GLY A O 1
ATOM 887 N N . ILE A 1 114 ? 6.508 9.203 20.562 1 97.19 114 ILE A N 1
ATOM 888 C CA . ILE A 1 114 ? 7.422 10.336 20.703 1 97.19 114 ILE A CA 1
ATOM 889 C C . ILE A 1 114 ? 8.406 10.344 19.531 1 97.19 114 ILE A C 1
ATOM 891 O O . ILE A 1 114 ? 8.727 11.406 18.984 1 97.19 114 ILE A O 1
ATOM 895 N N . TRP A 1 115 ? 8.812 9.195 19.094 1 97.56 115 TRP A N 1
ATOM 896 C CA . TRP A 1 115 ? 9.898 9.109 18.109 1 97.56 115 TRP A CA 1
ATOM 897 C C . TRP A 1 115 ? 9.352 8.773 16.734 1 97.56 115 TRP A C 1
ATOM 899 O O . TRP A 1 115 ? 10.117 8.445 15.812 1 97.56 115 TRP A O 1
ATOM 909 N N . GLN A 1 116 ? 8.07 8.781 16.609 1 98.56 116 GLN A N 1
ATOM 910 C CA . GLN A 1 116 ? 7.465 8.422 15.328 1 98.56 116 GLN A CA 1
ATOM 911 C C . GLN A 1 116 ? 7.164 9.656 14.492 1 98.56 116 GLN A C 1
ATOM 913 O O . GLN A 1 116 ? 6.711 10.672 15.016 1 98.56 116 GLN A O 1
ATOM 918 N N . GLY A 1 117 ? 7.395 9.547 13.172 1 98.62 117 GLY A N 1
ATOM 919 C CA . GLY A 1 117 ? 6.98 10.523 12.18 1 98.62 117 GLY A CA 1
ATOM 920 C C . GLY A 1 117 ? 6.52 9.898 10.883 1 98.62 117 GLY A C 1
ATOM 921 O O . GLY A 1 117 ? 6.895 8.773 10.562 1 98.62 117 GLY A O 1
ATOM 922 N N . LEU A 1 118 ? 5.676 10.672 10.234 1 98.88 118 LEU A N 1
ATOM 923 C CA . LEU A 1 118 ? 5.207 10.273 8.914 1 98.88 118 LEU A CA 1
ATOM 924 C C . LEU A 1 118 ? 6.262 10.562 7.852 1 98.88 118 LEU A C 1
ATOM 926 O O . LEU A 1 118 ? 6.809 11.672 7.805 1 98.88 118 LEU A O 1
ATOM 930 N N . TYR A 1 119 ? 6.508 9.508 7.039 1 98.88 119 TYR A N 1
ATOM 931 C CA . TYR A 1 119 ? 7.52 9.617 5.996 1 98.88 119 TYR A CA 1
ATOM 932 C C . TYR A 1 119 ? 6.879 9.656 4.613 1 98.88 119 TYR A C 1
ATOM 934 O O . TYR A 1 119 ? 5.945 8.898 4.34 1 98.88 119 TYR A O 1
ATOM 942 N N . LEU A 1 120 ? 7.395 10.547 3.764 1 98.81 120 LEU A N 1
ATOM 943 C CA . LEU A 1 120 ? 7.402 10.297 2.326 1 98.81 120 LEU A CA 1
ATOM 944 C C . LEU A 1 120 ? 8.648 9.523 1.918 1 98.81 120 LEU A C 1
ATOM 946 O O . LEU A 1 120 ? 9.773 9.984 2.143 1 98.81 120 LEU A O 1
ATOM 950 N N . CYS A 1 121 ? 8.469 8.359 1.374 1 98.81 121 CYS A N 1
ATOM 951 C CA . CYS A 1 121 ? 9.57 7.598 0.791 1 98.81 121 CYS A CA 1
ATOM 952 C C . CYS A 1 121 ? 9.633 7.805 -0.718 1 98.81 121 CYS A C 1
ATOM 954 O O . CYS A 1 121 ? 8.891 7.164 -1.468 1 98.81 121 CYS A O 1
ATOM 956 N N . GLU A 1 122 ? 10.523 8.711 -1.126 1 98.75 122 GLU A N 1
ATOM 957 C CA . GLU A 1 122 ? 10.742 8.984 -2.545 1 98.75 122 GLU A CA 1
ATOM 958 C C . GLU A 1 122 ? 11.758 8.016 -3.139 1 98.75 122 GLU A C 1
ATOM 960 O O . GLU A 1 122 ? 12.93 8.023 -2.754 1 98.75 122 GLU A O 1
ATOM 965 N N . HIS A 1 123 ? 11.297 7.25 -4.18 1 98.5 123 HIS A N 1
ATOM 966 C CA . HIS A 1 123 ? 12.148 6.152 -4.613 1 98.5 123 HIS A CA 1
ATOM 967 C C . HIS A 1 123 ? 12.82 6.473 -5.945 1 98.5 123 HIS A C 1
ATOM 969 O O . HIS A 1 123 ? 13.711 5.738 -6.391 1 98.5 123 HIS A O 1
ATOM 975 N N . ARG A 1 124 ? 12.406 7.562 -6.582 1 97.81 124 ARG A N 1
ATOM 976 C CA . ARG A 1 124 ? 12.945 7.957 -7.879 1 97.81 124 ARG A CA 1
ATOM 977 C C . ARG A 1 124 ? 13.953 9.086 -7.727 1 97.81 124 ARG A C 1
ATOM 979 O O . ARG A 1 124 ? 13.82 9.938 -6.848 1 97.81 124 ARG A O 1
ATOM 986 N N . ASP A 1 125 ? 14.859 9.148 -8.609 1 96.81 125 ASP A N 1
ATOM 987 C CA . ASP A 1 125 ? 15.891 10.18 -8.586 1 96.81 125 ASP A CA 1
ATOM 988 C C . ASP A 1 125 ? 15.312 11.539 -8.961 1 96.81 125 ASP A C 1
ATOM 990 O O . ASP A 1 125 ? 15.672 12.562 -8.367 1 96.81 125 ASP A O 1
ATOM 994 N N . HIS A 1 126 ? 14.57 11.547 -10 1 88.56 126 HIS A N 1
ATOM 995 C CA . HIS A 1 126 ? 14 12.773 -10.555 1 88.56 126 HIS A CA 1
ATOM 996 C C . HIS A 1 126 ? 12.5 12.625 -10.781 1 88.56 126 HIS A C 1
ATOM 998 O O . HIS A 1 126 ? 12.07 11.859 -11.641 1 88.56 126 HIS A O 1
ATOM 1004 N N . THR A 1 127 ? 11.742 13.234 -9.977 1 85.12 127 THR A N 1
ATOM 1005 C CA . THR A 1 127 ? 10.297 13.141 -10.156 1 85.12 127 THR A CA 1
ATOM 1006 C C . THR A 1 127 ? 9.609 14.438 -9.75 1 85.12 127 THR A C 1
ATOM 1008 O O . THR A 1 127 ? 10.242 15.32 -9.156 1 85.12 127 THR A O 1
ATOM 1011 N N . SER A 1 128 ? 8.422 14.523 -10.195 1 89 128 SER A N 1
ATOM 1012 C CA . SER A 1 128 ? 7.574 15.656 -9.82 1 89 128 SER A CA 1
ATOM 1013 C C . SER A 1 128 ? 7.094 15.531 -8.375 1 89 128 SER A C 1
ATOM 1015 O O . SER A 1 128 ? 7.297 14.492 -7.738 1 89 128 SER A O 1
ATOM 1017 N N . ALA A 1 129 ? 6.504 16.656 -7.93 1 96.75 129 ALA A N 1
ATOM 1018 C CA . ALA A 1 129 ? 5.922 16.656 -6.59 1 96.75 129 ALA A CA 1
ATOM 1019 C C . ALA A 1 129 ? 4.848 15.586 -6.453 1 96.75 129 ALA A C 1
ATOM 1021 O O . ALA A 1 129 ? 4.098 15.32 -7.395 1 96.75 129 ALA A O 1
ATOM 1022 N N . ARG A 1 130 ? 4.863 15.016 -5.254 1 98.31 130 ARG A N 1
ATOM 1023 C CA . ARG A 1 130 ? 3.91 13.938 -5.004 1 98.31 130 ARG A CA 1
ATOM 1024 C C . ARG A 1 130 ? 2.592 14.484 -4.469 1 98.31 130 ARG A C 1
ATOM 1026 O O . ARG A 1 130 ? 2.576 15.469 -3.732 1 98.31 130 ARG A O 1
ATOM 1033 N N . THR A 1 131 ? 1.568 13.742 -4.848 1 98.69 131 THR A N 1
ATOM 1034 C CA . THR A 1 131 ? 0.225 14.086 -4.391 1 98.69 131 THR A CA 1
ATOM 1035 C C . THR A 1 131 ? -0.292 13.039 -3.404 1 98.69 131 THR A C 1
ATOM 1037 O O . THR A 1 131 ? -0.155 11.836 -3.635 1 98.69 131 THR A O 1
ATOM 1040 N N . ILE A 1 132 ? -0.909 13.547 -2.301 1 98.75 132 ILE A N 1
ATOM 1041 C CA . ILE A 1 132 ? -1.521 12.664 -1.314 1 98.75 132 ILE A CA 1
ATOM 1042 C C . ILE A 1 132 ? -2.979 13.062 -1.098 1 98.75 132 ILE A C 1
ATOM 1044 O O . ILE A 1 132 ? -3.35 14.219 -1.308 1 98.75 132 ILE A O 1
ATOM 1048 N N . ILE A 1 133 ? -3.785 12.055 -0.751 1 98.88 133 ILE A N 1
ATOM 1049 C CA . ILE A 1 133 ? -5.16 12.25 -0.303 1 98.88 133 ILE A CA 1
ATOM 1050 C C . ILE A 1 133 ? -5.246 12.031 1.205 1 98.88 133 ILE A C 1
ATOM 1052 O O . ILE A 1 133 ? -4.902 10.961 1.705 1 98.88 133 ILE A O 1
ATOM 1056 N N . ILE A 1 134 ? -5.746 13.07 1.859 1 98.56 134 ILE A N 1
ATOM 1057 C CA . ILE A 1 134 ? -5.938 13.023 3.305 1 98.56 134 ILE A CA 1
ATOM 1058 C C . ILE A 1 134 ? -7.418 12.844 3.627 1 98.56 134 ILE A C 1
ATOM 1060 O O . ILE A 1 134 ? -8.266 13.578 3.111 1 98.56 134 ILE A O 1
ATOM 1064 N N . THR A 1 135 ? -7.715 11.859 4.453 1 98.62 135 THR A N 1
ATOM 1065 C CA . THR A 1 135 ? -9.086 11.648 4.914 1 98.62 135 THR A CA 1
ATOM 1066 C C . THR A 1 135 ? -9.148 11.68 6.438 1 98.62 135 THR A C 1
ATOM 1068 O O . THR A 1 135 ? -8.477 10.898 7.109 1 98.62 135 THR A O 1
ATOM 1071 N N . LEU A 1 136 ? -9.961 12.633 6.953 1 97.75 136 LEU A N 1
ATOM 1072 C CA . LEU A 1 136 ? -10.25 12.727 8.383 1 97.75 136 LEU A CA 1
ATOM 1073 C C . LEU A 1 136 ? -11.602 12.102 8.703 1 97.75 136 LEU A C 1
ATOM 1075 O O . LEU A 1 136 ? -12.586 12.352 8.016 1 97.75 136 LEU A O 1
ATOM 1079 N N . GLN A 1 137 ? -11.578 11.289 9.672 1 97.38 137 GLN A N 1
ATOM 1080 C CA . GLN A 1 137 ? -12.836 10.766 10.203 1 97.38 137 GLN A CA 1
ATOM 1081 C C . GLN A 1 137 ? -12.797 1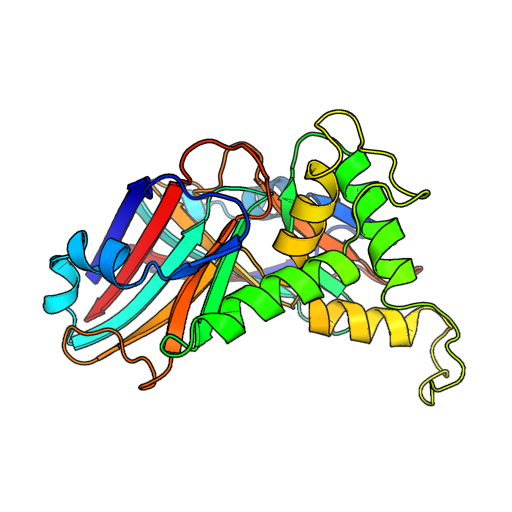0.68 11.727 1 97.38 137 GLN A C 1
ATOM 1083 O O . GLN A 1 137 ? -11.781 10.281 12.305 1 97.38 137 GLN A O 1
ATOM 1088 N N . GLY A 1 138 ? -13.859 11.148 12.32 1 96.75 138 GLY A N 1
ATOM 1089 C CA . GLY A 1 138 ? -13.891 11.117 13.773 1 96.75 138 GLY A CA 1
ATOM 1090 C C . GLY A 1 138 ? -14.961 12.016 14.367 1 96.75 138 GLY A C 1
ATOM 1091 O O . GLY A 1 138 ? -15.844 12.5 13.648 1 96.75 138 GLY A O 1
ATOM 1092 N N . GLU A 1 139 ? -15 12.016 15.68 1 96.75 139 GLU A N 1
ATOM 1093 C CA . GLU A 1 139 ? -15.938 12.852 16.422 1 96.75 139 GLU A CA 1
ATOM 1094 C C . GLU A 1 139 ? -15.203 13.852 17.312 1 96.75 139 GLU A C 1
ATOM 1096 O O . GLU A 1 139 ? -14.062 13.609 17.719 1 96.75 139 GLU A O 1
ATOM 1101 N N . MET B 1 1 ? -22.172 6.18 6.402 1 89.06 1 MET B N 1
ATOM 1102 C CA . MET B 1 1 ? -22.688 4.879 5.988 1 89.06 1 MET B CA 1
ATOM 1103 C C . MET B 1 1 ? -21.641 3.791 6.168 1 89.06 1 MET B C 1
ATOM 1105 O O . MET B 1 1 ? -20.438 4.047 6.023 1 89.06 1 MET B O 1
ATOM 1109 N N . TRP B 1 2 ? -22.203 2.566 6.566 1 94.94 2 TRP B N 1
ATOM 1110 C CA . TRP B 1 2 ? -21.391 1.363 6.668 1 94.94 2 TRP B CA 1
ATOM 1111 C C . TRP B 1 2 ? -22.016 0.211 5.887 1 94.94 2 TRP B C 1
ATOM 1113 O O . TRP B 1 2 ? -23.219 -0.012 5.961 1 94.94 2 TRP B O 1
ATOM 1123 N N . LEU B 1 3 ? -21.141 -0.383 5.066 1 97.25 3 LEU B N 1
ATOM 1124 C CA . LEU B 1 3 ? -21.531 -1.579 4.328 1 97.25 3 LEU B CA 1
ATOM 1125 C C . LEU B 1 3 ? -20.375 -2.57 4.246 1 97.25 3 LEU B C 1
ATOM 1127 O O . LEU B 1 3 ? -19.234 -2.174 4.055 1 97.25 3 LEU B O 1
ATOM 1131 N N . GLN B 1 4 ? -20.719 -3.838 4.461 1 98.25 4 GLN B N 1
ATOM 1132 C CA . GLN B 1 4 ? -19.703 -4.879 4.293 1 98.25 4 GLN B CA 1
ATOM 1133 C C . GLN B 1 4 ? -20.234 -6.012 3.414 1 98.25 4 GLN B C 1
ATOM 1135 O O . GLN B 1 4 ? -21.375 -6.43 3.549 1 98.25 4 GLN B O 1
ATOM 1140 N N . ARG B 1 5 ? -19.359 -6.426 2.504 1 97.75 5 ARG B N 1
ATOM 1141 C CA . ARG B 1 5 ? -19.75 -7.469 1.56 1 97.75 5 ARG B CA 1
ATOM 1142 C C . ARG B 1 5 ? -18.609 -8.461 1.345 1 97.75 5 ARG B C 1
ATOM 1144 O O . ARG B 1 5 ? -17.453 -8.062 1.243 1 97.75 5 ARG B O 1
ATOM 1151 N N . GLU B 1 6 ? -18.953 -9.742 1.309 1 98.5 6 GLU B N 1
ATOM 1152 C CA . GLU B 1 6 ? -18.016 -10.781 0.915 1 98.5 6 GLU B CA 1
ATOM 1153 C C . GLU B 1 6 ? -18.047 -11.023 -0.592 1 98.5 6 GLU B C 1
ATOM 1155 O O . GLU B 1 6 ? -19.125 -11.062 -1.191 1 98.5 6 GLU B O 1
ATOM 1160 N N . MET B 1 7 ? -16.875 -11.141 -1.243 1 98.06 7 MET B N 1
ATOM 1161 C CA . MET B 1 7 ? -16.75 -11.383 -2.678 1 98.06 7 MET B CA 1
ATOM 1162 C C . MET B 1 7 ? -15.766 -12.508 -2.959 1 98.06 7 MET B C 1
ATOM 1164 O O . MET B 1 7 ? -14.695 -12.57 -2.354 1 98.06 7 MET B O 1
ATOM 1168 N N . THR B 1 8 ? -16.141 -13.367 -3.785 1 98.5 8 THR B N 1
ATOM 1169 C CA . THR B 1 8 ? -15.219 -14.352 -4.328 1 98.5 8 THR B CA 1
ATOM 1170 C C . THR B 1 8 ? -14.68 -13.898 -5.684 1 98.5 8 THR B C 1
ATOM 1172 O O . THR B 1 8 ? -15.453 -13.688 -6.625 1 98.5 8 THR B O 1
ATOM 1175 N N . LEU B 1 9 ? -13.383 -13.758 -5.758 1 98.25 9 LEU B N 1
ATOM 1176 C CA . LEU B 1 9 ? -12.773 -13.297 -6.996 1 98.25 9 LEU B CA 1
ATOM 1177 C C . LEU B 1 9 ? -12.68 -14.43 -8.016 1 98.25 9 LEU B C 1
ATOM 1179 O O . LEU B 1 9 ? -12.695 -15.602 -7.645 1 98.25 9 LEU B O 1
ATOM 1183 N N . ASN B 1 10 ? -12.578 -14.016 -9.297 1 97.06 10 ASN B N 1
ATOM 1184 C CA . ASN B 1 10 ? -12.25 -15.016 -10.305 1 97.06 10 ASN B CA 1
ATOM 1185 C C . ASN B 1 10 ? -10.914 -15.695 -10.008 1 97.06 10 ASN B C 1
ATOM 1187 O O . ASN B 1 10 ? -9.961 -15.047 -9.578 1 97.06 10 ASN B O 1
ATOM 1191 N N . PRO B 1 11 ? -10.883 -16.969 -10.258 1 96.38 11 PRO B N 1
ATOM 1192 C CA . PRO B 1 11 ? -9.609 -17.656 -10.039 1 96.38 11 PRO B CA 1
ATOM 1193 C C . PRO B 1 11 ? -8.477 -17.094 -10.906 1 96.38 11 PRO B C 1
ATOM 1195 O O . PRO B 1 11 ? -8.703 -16.75 -12.07 1 96.38 11 PRO B O 1
ATOM 1198 N N . LYS B 1 12 ? -7.328 -17 -10.32 1 96.94 12 LYS B N 1
ATOM 1199 C CA . LYS B 1 12 ? -6.141 -16.5 -11.008 1 96.94 12 LYS B CA 1
ATOM 1200 C C . LYS B 1 12 ? -4.977 -17.484 -10.875 1 96.94 12 LYS B C 1
ATOM 1202 O O . LYS B 1 12 ? -4.859 -18.188 -9.867 1 96.94 12 LYS B O 1
ATOM 1207 N N . GLN B 1 13 ? -4.125 -17.578 -11.938 1 97 13 GLN B N 1
ATOM 1208 C CA . GLN B 1 13 ? -2.844 -18.25 -11.789 1 97 13 GLN B CA 1
ATOM 1209 C C . GLN B 1 13 ? -1.871 -17.422 -10.953 1 97 13 GLN B C 1
ATOM 1211 O O . GLN B 1 13 ? -2.117 -16.25 -10.688 1 97 13 GLN B O 1
ATOM 1216 N N . ARG B 1 14 ? -0.787 -18.078 -10.508 1 98.19 14 ARG B N 1
ATOM 1217 C CA . ARG B 1 14 ? 0.246 -17.359 -9.773 1 98.19 14 ARG B CA 1
ATOM 1218 C C . ARG B 1 14 ? 0.674 -16.094 -10.516 1 98.19 14 ARG B C 1
ATOM 1220 O O . ARG B 1 14 ? 0.843 -16.109 -11.734 1 98.19 14 ARG B O 1
ATOM 1227 N N . GLY B 1 15 ? 0.86 -15.023 -9.75 1 98.38 15 GLY B N 1
ATOM 1228 C CA . GLY B 1 15 ? 1.248 -13.742 -10.32 1 98.38 15 GLY B CA 1
ATOM 1229 C C . GLY B 1 15 ? 0.5 -12.57 -9.711 1 98.38 15 GLY B C 1
ATOM 1230 O O . GLY B 1 15 ? -0.275 -12.742 -8.766 1 98.38 15 GLY B O 1
ATOM 1231 N N . PHE B 1 16 ? 0.818 -11.344 -10.219 1 98.75 16 PHE B N 1
ATOM 1232 C CA . PHE B 1 16 ? 0.155 -10.109 -9.828 1 98.75 16 PHE B CA 1
ATOM 1233 C C . PHE B 1 16 ? -0.94 -9.742 -10.82 1 98.75 16 PHE B C 1
ATOM 1235 O O . PHE B 1 16 ? -0.682 -9.617 -12.016 1 98.75 16 PHE B O 1
ATOM 1242 N N . HIS B 1 17 ? -2.207 -9.531 -10.289 1 98.62 17 HIS B N 1
ATOM 1243 C CA . HIS B 1 17 ? -3.359 -9.359 -11.164 1 98.62 17 HIS B CA 1
ATOM 1244 C C . HIS B 1 17 ? -4.148 -8.109 -10.797 1 98.62 17 HIS B C 1
ATOM 1246 O O . HIS B 1 17 ? -4.449 -7.883 -9.625 1 98.62 17 HIS B O 1
ATOM 1252 N N . LEU B 1 18 ? -4.504 -7.359 -11.836 1 98.75 18 LEU B N 1
ATOM 1253 C CA . LEU B 1 18 ? -5.406 -6.23 -11.641 1 98.75 18 LEU B CA 1
ATOM 1254 C C . LEU B 1 18 ? -6.82 -6.715 -11.336 1 98.75 18 LEU B C 1
ATOM 1256 O O . LEU B 1 18 ? -7.375 -7.531 -12.078 1 98.75 18 LEU B O 1
ATOM 1260 N N . ILE B 1 19 ? -7.41 -6.121 -10.234 1 98.69 19 ILE B N 1
ATOM 1261 C CA . ILE B 1 19 ? -8.758 -6.57 -9.906 1 98.69 19 ILE B CA 1
ATOM 1262 C C . ILE B 1 19 ? -9.648 -5.359 -9.633 1 98.69 19 ILE B C 1
ATOM 1264 O O . ILE B 1 19 ? -10.766 -5.508 -9.125 1 98.69 19 ILE B O 1
ATOM 1268 N N . THR B 1 20 ? -9.234 -4.176 -9.93 1 98.75 20 THR B N 1
ATOM 1269 C CA . THR B 1 20 ? -10 -2.961 -9.664 1 98.75 20 THR B CA 1
ATOM 1270 C C . THR B 1 20 ? -11.406 -3.066 -10.258 1 98.75 20 THR B C 1
ATOM 1272 O O . THR B 1 20 ? -12.398 -2.898 -9.539 1 98.75 20 THR B O 1
ATOM 1275 N N . ASP B 1 21 ? -11.469 -3.385 -11.5 1 98.31 21 ASP B N 1
ATOM 1276 C CA . ASP B 1 21 ? -12.742 -3.414 -12.211 1 98.31 21 ASP B CA 1
ATOM 1277 C C . ASP B 1 21 ? -13.656 -4.504 -11.648 1 98.31 21 ASP B C 1
ATOM 1279 O O . ASP B 1 21 ? -14.867 -4.305 -11.523 1 98.31 21 ASP B O 1
ATOM 1283 N N . GLU B 1 22 ? -13.078 -5.613 -11.398 1 98.25 22 GLU B N 1
ATOM 1284 C CA . GLU B 1 22 ? -13.852 -6.719 -10.844 1 98.25 22 GLU B CA 1
ATOM 1285 C C . GLU B 1 22 ? -14.508 -6.328 -9.523 1 98.25 22 GLU B C 1
ATOM 1287 O O . GLU B 1 22 ? -15.68 -6.652 -9.281 1 98.25 22 GLU B O 1
ATOM 1292 N N . VAL B 1 23 ? -13.82 -5.617 -8.664 1 98.31 23 VAL B N 1
ATOM 1293 C CA . VAL B 1 23 ? -14.312 -5.203 -7.352 1 98.31 23 VAL B CA 1
ATOM 1294 C C . VAL B 1 23 ? -15.375 -4.125 -7.52 1 98.31 23 VAL B C 1
ATOM 1296 O O . VAL B 1 23 ? -16.469 -4.23 -6.957 1 98.31 23 VAL B O 1
ATOM 1299 N N . ILE B 1 24 ? -15.125 -3.15 -8.359 1 98 24 ILE B N 1
ATOM 1300 C CA . ILE B 1 24 ? -16.016 -2.002 -8.508 1 98 24 ILE B CA 1
ATOM 1301 C C . ILE B 1 24 ? -17.328 -2.445 -9.148 1 98 24 ILE B C 1
ATOM 1303 O O . ILE B 1 24 ? -18.391 -1.943 -8.797 1 98 24 ILE B O 1
ATOM 1307 N N . ALA B 1 25 ? -17.25 -3.375 -10.047 1 97.81 25 ALA B N 1
ATOM 1308 C CA . ALA B 1 25 ? -18.438 -3.85 -10.758 1 97.81 25 ALA B CA 1
ATOM 1309 C C . ALA B 1 25 ? -19.453 -4.457 -9.789 1 97.81 25 ALA B C 1
ATOM 1311 O O . ALA B 1 25 ? -20.656 -4.473 -10.062 1 97.81 25 ALA B O 1
ATOM 1312 N N . ARG B 1 26 ? -19.031 -4.863 -8.672 1 97.44 26 ARG B N 1
ATOM 1313 C CA . ARG B 1 26 ? -19.891 -5.551 -7.719 1 97.44 26 ARG B CA 1
ATOM 1314 C C . ARG B 1 26 ? -20.203 -4.664 -6.52 1 97.44 26 ARG B C 1
ATOM 1316 O O . ARG B 1 26 ? -20.656 -5.148 -5.48 1 97.44 26 ARG B O 1
ATOM 1323 N N . LEU B 1 27 ? -19.922 -3.428 -6.648 1 96.69 27 LEU B N 1
ATOM 1324 C CA . LEU B 1 27 ? -20.094 -2.502 -5.535 1 96.69 27 LEU B CA 1
ATOM 1325 C C . LEU B 1 27 ? -20.844 -1.254 -5.98 1 96.69 27 LEU B C 1
ATOM 1327 O O . LEU B 1 27 ? -20.359 -0.136 -5.832 1 96.69 27 LEU B O 1
ATOM 1331 N N . PRO B 1 28 ? -22.062 -1.335 -6.41 1 96.88 28 PRO B N 1
ATOM 1332 C CA . PRO B 1 28 ? -22.812 -0.165 -6.863 1 96.88 28 PRO B CA 1
ATOM 1333 C C . PRO B 1 28 ? -23.016 0.875 -5.762 1 96.88 28 PRO B C 1
ATOM 1335 O O . PRO B 1 28 ? -23.156 2.066 -6.051 1 96.88 28 PRO B O 1
ATOM 1338 N N . GLU B 1 29 ? -22.984 0.497 -4.535 1 97.56 29 GLU B N 1
ATOM 1339 C CA . GLU B 1 29 ? -23.188 1.387 -3.396 1 97.56 29 GLU B CA 1
ATOM 1340 C C . GLU B 1 29 ? -22.078 2.43 -3.295 1 97.56 29 GLU B C 1
ATOM 1342 O O . GLU B 1 29 ? -22.25 3.455 -2.631 1 97.56 29 GLU B O 1
ATOM 1347 N N . LEU B 1 30 ? -21.016 2.119 -3.945 1 97 30 LEU B N 1
ATOM 1348 C CA . LEU B 1 30 ? -19.891 3.049 -3.965 1 97 30 LEU B CA 1
ATOM 1349 C C . LEU B 1 30 ? -20.344 4.43 -4.438 1 97 30 LEU B C 1
ATOM 1351 O O . LEU B 1 30 ? -19.891 5.445 -3.906 1 97 30 LEU B O 1
ATOM 1355 N N . ARG B 1 31 ? -21.203 4.52 -5.336 1 97.19 31 ARG B N 1
ATOM 1356 C CA . ARG B 1 31 ? -21.656 5.758 -5.965 1 97.19 31 ARG B CA 1
ATOM 1357 C C . ARG B 1 31 ? -22.375 6.652 -4.961 1 97.19 31 ARG B C 1
ATOM 1359 O O . ARG B 1 31 ? -22.516 7.859 -5.176 1 97.19 31 ARG B O 1
ATOM 1366 N N . GLY B 1 32 ? -22.797 6.156 -3.879 1 97 32 GLY B N 1
ATOM 1367 C CA . GLY B 1 32 ? -23.547 6.906 -2.889 1 97 32 GLY B CA 1
ATOM 1368 C C . GLY B 1 32 ? -22.672 7.543 -1.827 1 97 32 GLY B C 1
ATOM 1369 O O . GLY B 1 32 ? -23.172 8.242 -0.943 1 97 32 GLY B O 1
ATOM 1370 N N . ILE B 1 33 ? -21.406 7.316 -1.904 1 97.56 33 ILE B N 1
ATOM 1371 C CA . ILE B 1 33 ? -20.484 7.84 -0.904 1 97.56 33 ILE B CA 1
ATOM 1372 C C . ILE B 1 33 ? -19.75 9.055 -1.464 1 97.56 33 ILE B C 1
ATOM 1374 O O . ILE B 1 33 ? -19.031 8.953 -2.459 1 97.56 33 ILE B O 1
ATOM 1378 N N . ASN B 1 34 ? -19.875 10.242 -0.839 1 97.81 34 ASN B N 1
ATOM 1379 C CA . ASN B 1 34 ? -19.188 11.453 -1.271 1 97.81 34 ASN B CA 1
ATOM 1380 C C . ASN B 1 34 ? -17.734 11.484 -0.781 1 97.81 34 ASN B C 1
ATOM 1382 O O . ASN B 1 34 ? -16.828 11.797 -1.549 1 97.81 34 ASN B O 1
ATOM 1386 N N . VAL B 1 35 ? -17.625 11.289 0.527 1 98.44 35 VAL B N 1
ATOM 1387 C CA . VAL B 1 35 ? -16.328 11.203 1.178 1 98.44 35 VAL B CA 1
ATOM 1388 C C . VAL B 1 35 ? -16.25 9.945 2.043 1 98.44 35 VAL B C 1
ATOM 1390 O O . VAL B 1 35 ? -17.156 9.688 2.846 1 98.44 35 VAL B O 1
ATOM 1393 N N . GLY B 1 36 ? -15.211 9.109 1.782 1 98.5 36 GLY B N 1
ATOM 1394 C CA . GLY B 1 36 ? -15.109 7.898 2.584 1 98.5 36 GLY B CA 1
ATOM 1395 C C . GLY B 1 36 ? -13.883 7.07 2.262 1 98.5 36 GLY B C 1
ATOM 1396 O O . GLY B 1 36 ? -12.914 7.578 1.689 1 98.5 36 GLY B O 1
ATOM 1397 N N . LEU B 1 37 ? -13.844 5.82 2.801 1 98.75 37 LEU B N 1
ATOM 1398 C CA . LEU B 1 37 ? -12.789 4.836 2.578 1 98.75 37 LEU B CA 1
ATOM 1399 C C . LEU B 1 37 ? -13.383 3.49 2.168 1 98.75 37 LEU B C 1
ATOM 1401 O O . LEU B 1 37 ? -14.406 3.066 2.709 1 98.75 37 LEU B O 1
ATOM 1405 N N . LEU B 1 38 ? -12.703 2.883 1.215 1 98.75 38 LEU B N 1
ATOM 1406 C CA . LEU B 1 38 ? -12.914 1.474 0.903 1 98.75 38 LEU B CA 1
ATOM 1407 C C . LEU B 1 38 ? -11.812 0.612 1.51 1 98.75 38 LEU B C 1
ATOM 1409 O O . LEU B 1 38 ? -10.641 0.766 1.166 1 98.75 38 LEU B O 1
ATOM 1413 N N . HIS B 1 39 ? -12.188 -0.251 2.379 1 98.75 39 HIS B N 1
ATOM 1414 C CA . HIS B 1 39 ? -11.25 -1.221 2.941 1 98.75 39 HIS B CA 1
ATOM 1415 C C . HIS B 1 39 ? -11.43 -2.594 2.303 1 98.75 39 HIS B C 1
ATOM 1417 O O . HIS B 1 39 ? -12.539 -3.146 2.314 1 98.75 39 HIS B O 1
ATOM 1423 N N . VAL B 1 40 ? -10.367 -3.064 1.715 1 98.81 40 VAL B N 1
ATOM 1424 C CA . VAL B 1 40 ? -10.367 -4.379 1.085 1 98.81 40 VAL B CA 1
ATOM 1425 C C . VAL B 1 40 ? -9.461 -5.328 1.867 1 98.81 40 VAL B C 1
ATOM 1427 O O . VAL B 1 40 ? -8.289 -5.027 2.096 1 98.81 40 VAL B O 1
ATOM 1430 N N . PHE B 1 41 ? -10.008 -6.535 2.275 1 98.88 41 PHE B N 1
ATOM 1431 C CA . PHE B 1 41 ? -9.305 -7.504 3.104 1 98.88 41 PHE B CA 1
ATOM 1432 C C . PHE B 1 41 ? -9.414 -8.906 2.51 1 98.88 41 PHE B C 1
ATOM 1434 O O . PHE B 1 41 ? -10.508 -9.383 2.225 1 98.88 41 PHE B O 1
ATOM 1441 N N . ILE B 1 42 ? -8.281 -9.555 2.348 1 98.81 42 ILE B N 1
ATOM 1442 C CA . ILE B 1 42 ? -8.297 -10.906 1.797 1 98.81 42 ILE B CA 1
ATOM 1443 C C . ILE B 1 42 ? -8.266 -11.922 2.932 1 98.81 42 ILE B C 1
ATOM 1445 O O . ILE B 1 42 ? -7.512 -11.773 3.895 1 98.81 42 ILE B O 1
ATOM 1449 N N . GLN B 1 43 ? -9.062 -13 2.834 1 98.38 43 GLN B N 1
ATOM 1450 C CA . GLN B 1 43 ? -9.203 -14.008 3.883 1 98.38 43 GLN B CA 1
ATOM 1451 C C . GLN B 1 43 ? -8.305 -15.211 3.615 1 98.38 43 GLN B C 1
ATOM 1453 O O . GLN B 1 43 ? -8.75 -16.359 3.688 1 98.38 43 GLN B O 1
ATOM 1458 N N . HIS B 1 44 ? -7.059 -14.945 3.354 1 97.62 44 HIS B N 1
ATOM 1459 C CA . HIS B 1 44 ? -6.102 -16 3.047 1 97.62 44 HIS B CA 1
ATOM 1460 C C . HIS B 1 44 ? -4.719 -15.672 3.592 1 97.62 44 HIS B C 1
ATOM 1462 O O . HIS B 1 44 ? -4.414 -14.508 3.857 1 97.62 44 HIS B O 1
ATOM 1468 N N . THR B 1 45 ? -3.887 -16.703 3.727 1 97.44 45 THR B N 1
ATOM 1469 C CA . THR B 1 45 ? -2.551 -16.516 4.281 1 97.44 45 THR B CA 1
ATOM 1470 C C . THR B 1 45 ? -1.485 -16.688 3.205 1 97.44 45 THR B C 1
ATOM 1472 O O . THR B 1 45 ? -0.293 -16.516 3.469 1 97.44 45 THR B O 1
ATOM 1475 N N . SER B 1 46 ? -1.88 -17.016 1.975 1 97.62 46 SER B N 1
ATOM 1476 C CA . SER B 1 46 ? -0.898 -17.281 0.927 1 97.62 46 SER B CA 1
ATOM 1477 C C . SER B 1 46 ? -1.173 -16.438 -0.311 1 97.62 46 SER B C 1
ATOM 1479 O O . SER B 1 46 ? -0.808 -16.812 -1.425 1 97.62 46 SER B O 1
ATOM 1481 N N . ALA B 1 47 ? -1.859 -15.352 -0.154 1 98.62 47 ALA B N 1
ATOM 1482 C CA . ALA B 1 47 ? -2.102 -14.297 -1.135 1 98.62 47 ALA B CA 1
ATOM 1483 C C . ALA B 1 47 ? -2.139 -12.93 -0.466 1 98.62 47 ALA B C 1
ATOM 1485 O O . ALA B 1 47 ? -2.311 -12.828 0.751 1 98.62 47 ALA B O 1
ATOM 1486 N N . SER B 1 48 ? -1.964 -11.938 -1.299 1 98.75 48 SER B N 1
ATOM 1487 C CA . SER B 1 48 ? -1.888 -10.578 -0.773 1 98.75 48 SER B CA 1
ATOM 1488 C C . SER B 1 48 ? -2.68 -9.609 -1.641 1 98.75 48 SER B C 1
ATOM 1490 O O . SER B 1 48 ? -3.154 -9.969 -2.719 1 98.75 48 SER B O 1
ATOM 1492 N N . LEU B 1 49 ? -2.885 -8.445 -1.072 1 98.88 49 LEU B N 1
ATOM 1493 C CA . LEU B 1 49 ? -3.412 -7.297 -1.798 1 98.88 49 LEU B CA 1
ATOM 1494 C C . LEU B 1 49 ? -2.389 -6.168 -1.844 1 98.88 49 LEU B C 1
ATOM 1496 O O . LEU B 1 49 ? -1.701 -5.906 -0.854 1 98.88 49 LEU B O 1
ATOM 1500 N N . ALA B 1 50 ? -2.295 -5.516 -2.977 1 98.81 50 ALA B N 1
ATOM 1501 C CA . ALA B 1 50 ? -1.385 -4.387 -3.148 1 98.81 50 ALA B CA 1
ATOM 1502 C C . ALA B 1 50 ? -1.985 -3.336 -4.078 1 98.81 50 ALA B C 1
ATOM 1504 O O . ALA B 1 50 ? -3.014 -3.576 -4.715 1 98.81 50 ALA B O 1
ATOM 1505 N N . ILE B 1 51 ? -1.451 -2.104 -4.059 1 98.81 51 ILE B N 1
ATOM 1506 C CA . ILE B 1 51 ? -1.74 -1.051 -5.027 1 98.81 51 ILE B CA 1
ATOM 1507 C C . ILE B 1 51 ? -0.473 -0.703 -5.805 1 98.81 51 ILE B C 1
ATOM 1509 O O . ILE B 1 51 ? 0.567 -0.41 -5.211 1 98.81 51 ILE B O 1
ATOM 1513 N N . ASN B 1 52 ? -0.554 -0.782 -7.07 1 98.69 52 ASN B N 1
ATOM 1514 C CA . ASN B 1 52 ? 0.572 -0.447 -7.934 1 98.69 52 ASN B CA 1
ATOM 1515 C C . ASN B 1 52 ? 0.119 -0.187 -9.367 1 98.69 52 ASN B C 1
ATOM 1517 O O . ASN B 1 52 ? -1.05 0.122 -9.609 1 98.69 52 ASN B O 1
ATOM 1521 N N . GLU B 1 53 ? 1.006 -0.228 -10.312 1 98.19 53 GLU B N 1
ATOM 1522 C CA . GLU B 1 53 ? 0.853 0.239 -11.688 1 98.19 53 GLU B CA 1
ATOM 1523 C C . GLU B 1 53 ? -0.255 -0.522 -12.406 1 98.19 53 GLU B C 1
ATOM 1525 O O . GLU B 1 53 ? -0.326 -1.75 -12.328 1 98.19 53 GLU B O 1
ATOM 1530 N N . ASN B 1 54 ? -1.093 0.239 -13.172 1 98.38 54 ASN B N 1
ATOM 1531 C CA . ASN B 1 54 ? -2.215 -0.388 -13.859 1 98.38 54 ASN B CA 1
ATOM 1532 C C . ASN B 1 54 ? -2.057 -0.309 -15.375 1 98.38 54 ASN B C 1
ATOM 1534 O O . ASN B 1 54 ? -2.99 -0.618 -16.109 1 98.38 54 ASN B O 1
ATOM 1538 N N . ALA B 1 55 ? -0.973 0.073 -15.867 1 96.94 55 ALA B N 1
ATOM 1539 C CA . ALA B 1 55 ? -0.865 0.366 -17.297 1 96.94 55 ALA B CA 1
ATOM 1540 C C . ALA B 1 55 ? 0.042 -0.642 -18 1 96.94 55 ALA B C 1
ATOM 1542 O O . ALA B 1 55 ? -0.385 -1.329 -18.922 1 96.94 55 ALA B O 1
ATOM 1543 N N . ASP B 1 56 ? 1.285 -0.763 -17.625 1 97.19 56 ASP B N 1
ATOM 1544 C CA . ASP B 1 56 ? 2.283 -1.611 -18.281 1 97.19 56 ASP B CA 1
ATOM 1545 C C . ASP B 1 56 ? 2.334 -2.99 -17.625 1 97.19 56 ASP B C 1
ATOM 1547 O O . ASP B 1 56 ? 2.754 -3.123 -16.469 1 97.19 56 ASP B O 1
ATOM 1551 N N . PRO B 1 57 ? 1.998 -4.098 -18.312 1 97.12 57 PRO B N 1
ATOM 1552 C CA . PRO B 1 57 ? 1.948 -5.434 -17.719 1 97.12 57 PRO B CA 1
ATOM 1553 C C . PRO B 1 57 ? 3.328 -5.957 -17.328 1 97.12 57 PRO B C 1
ATOM 1555 O O . PRO B 1 57 ? 3.434 -6.891 -16.531 1 97.12 57 PRO B O 1
ATOM 1558 N N . THR B 1 58 ? 4.379 -5.375 -17.875 1 97.56 58 THR B N 1
ATOM 1559 C CA . THR B 1 58 ? 5.715 -5.855 -17.531 1 97.56 58 THR B CA 1
ATOM 1560 C C . THR B 1 58 ? 6.059 -5.523 -16.078 1 97.56 58 THR B C 1
ATOM 1562 O O . THR B 1 58 ? 6.891 -6.191 -15.469 1 97.56 58 THR B O 1
ATOM 1565 N N . VAL B 1 59 ? 5.441 -4.484 -15.508 1 98.5 59 VAL B N 1
ATOM 1566 C CA . VAL B 1 59 ? 5.633 -4.184 -14.094 1 98.5 59 VAL B CA 1
ATOM 1567 C C . VAL B 1 59 ? 5.168 -5.363 -13.242 1 98.5 59 VAL B C 1
ATOM 1569 O O . VAL B 1 59 ? 5.875 -5.797 -12.328 1 98.5 59 VAL B O 1
ATOM 1572 N N . ARG B 1 60 ? 4.027 -5.949 -13.57 1 98.5 60 ARG B N 1
ATOM 1573 C CA . ARG B 1 60 ? 3.486 -7.086 -12.828 1 98.5 60 ARG B CA 1
ATOM 1574 C C . ARG B 1 60 ? 4.371 -8.32 -12.992 1 98.5 60 ARG B C 1
ATOM 1576 O O . ARG B 1 60 ? 4.59 -9.07 -12.039 1 98.5 60 ARG B O 1
ATOM 1583 N N . GLY B 1 61 ? 4.777 -8.508 -14.211 1 98.5 61 GLY B N 1
ATOM 1584 C CA . GLY B 1 61 ? 5.723 -9.586 -14.43 1 98.5 61 GLY B CA 1
ATOM 1585 C C . GLY B 1 61 ? 6.988 -9.445 -13.602 1 98.5 61 GLY B C 1
ATOM 1586 O O . GLY B 1 61 ? 7.473 -10.422 -13.023 1 98.5 61 GLY B O 1
ATOM 1587 N N . ASP B 1 62 ? 7.562 -8.266 -13.562 1 98.62 62 ASP B N 1
ATOM 1588 C CA . ASP B 1 62 ? 8.805 -8.008 -12.836 1 98.62 62 ASP B CA 1
ATOM 1589 C C . ASP B 1 62 ? 8.594 -8.141 -11.328 1 98.62 62 ASP B C 1
ATOM 1591 O O . ASP B 1 62 ? 9.492 -8.57 -10.609 1 98.62 62 ASP B O 1
ATOM 1595 N N . LEU B 1 63 ? 7.441 -7.668 -10.828 1 98.69 63 LEU B N 1
ATOM 1596 C CA . LEU B 1 63 ? 7.117 -7.902 -9.422 1 9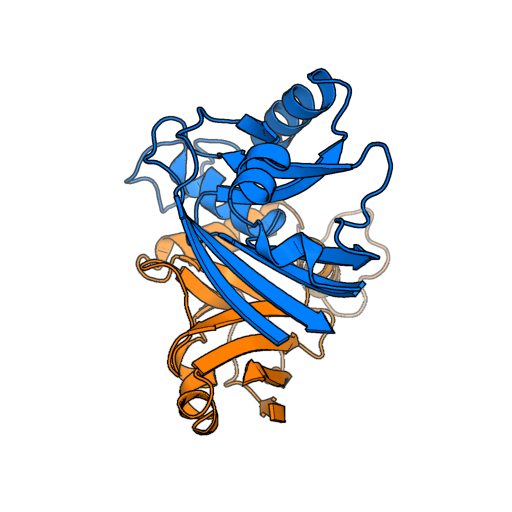8.69 63 LEU B CA 1
ATOM 1597 C C . LEU B 1 63 ? 7.164 -9.391 -9.102 1 98.69 63 LEU B C 1
ATOM 1599 O O . LEU B 1 63 ? 7.773 -9.797 -8.102 1 98.69 63 LEU B O 1
ATOM 1603 N N . GLU B 1 64 ? 6.543 -10.172 -9.93 1 98.56 64 GLU B N 1
ATOM 1604 C CA . GLU B 1 64 ? 6.566 -11.617 -9.719 1 98.56 64 GLU B CA 1
ATOM 1605 C C . GLU B 1 64 ? 8 -12.148 -9.703 1 98.56 64 GLU B C 1
ATOM 1607 O O . GLU B 1 64 ? 8.375 -12.891 -8.797 1 98.56 64 GLU B O 1
ATOM 1612 N N . ARG B 1 65 ? 8.773 -11.797 -10.664 1 98.38 65 ARG B N 1
ATOM 1613 C CA . ARG B 1 65 ? 10.148 -12.273 -10.75 1 98.38 65 ARG B CA 1
ATOM 1614 C C . ARG B 1 65 ? 10.953 -11.852 -9.531 1 98.38 65 ARG B C 1
ATOM 1616 O O . ARG B 1 65 ? 11.703 -12.648 -8.969 1 98.38 65 ARG B O 1
ATOM 1623 N N . HIS B 1 66 ? 10.781 -10.617 -9.141 1 98.56 66 HIS B N 1
ATOM 1624 C CA . HIS B 1 66 ? 11.555 -10.117 -8.008 1 98.56 66 HIS B CA 1
ATOM 1625 C C . HIS B 1 66 ? 11.156 -10.812 -6.715 1 98.56 66 HIS B C 1
ATOM 1627 O O . HIS B 1 66 ? 12.016 -11.195 -5.918 1 98.56 66 HIS B O 1
ATOM 1633 N N . PHE B 1 67 ? 9.93 -10.961 -6.41 1 98.5 67 PHE B N 1
ATOM 1634 C CA . PHE B 1 67 ? 9.469 -11.562 -5.16 1 98.5 67 PHE B CA 1
ATOM 1635 C C . PHE B 1 67 ? 9.844 -13.039 -5.102 1 98.5 67 PHE B C 1
ATOM 1637 O O . PHE B 1 67 ? 9.961 -13.609 -4.016 1 98.5 67 PHE B O 1
ATOM 1644 N N . ASN B 1 68 ? 10.023 -13.672 -6.254 1 98 68 ASN B N 1
ATOM 1645 C CA . ASN B 1 68 ? 10.539 -15.031 -6.266 1 98 68 ASN B CA 1
ATOM 1646 C C . ASN B 1 68 ? 12 -15.086 -5.828 1 98 68 ASN B C 1
ATOM 1648 O O . ASN B 1 68 ? 12.469 -16.094 -5.305 1 98 68 ASN B O 1
ATOM 1652 N N . VAL B 1 69 ? 12.711 -14.008 -6.141 1 97.44 69 VAL B N 1
ATOM 1653 C CA . VAL B 1 69 ? 14.086 -13.898 -5.66 1 97.44 69 VAL B CA 1
ATOM 1654 C C . VAL B 1 69 ? 14.094 -13.617 -4.156 1 97.44 69 VAL B C 1
ATOM 1656 O O . VAL B 1 69 ? 14.859 -14.219 -3.408 1 97.44 69 VAL B O 1
ATOM 1659 N N . LEU B 1 70 ? 13.242 -12.82 -3.695 1 97.12 70 LEU B N 1
ATOM 1660 C CA . LEU B 1 70 ? 13.156 -12.383 -2.307 1 97.12 70 LEU B CA 1
ATOM 1661 C C . LEU B 1 70 ? 12.734 -13.539 -1.401 1 97.12 70 LEU B C 1
ATOM 1663 O O . LEU B 1 70 ? 13.227 -13.656 -0.276 1 97.12 70 LEU B O 1
ATOM 1667 N N . ALA B 1 71 ? 11.789 -14.352 -1.822 1 97.81 71 ALA B N 1
ATOM 1668 C CA . ALA B 1 71 ? 11.273 -15.531 -1.126 1 97.81 71 ALA B CA 1
ATOM 1669 C C . ALA B 1 71 ? 11.328 -16.766 -2.021 1 97.81 71 ALA B C 1
ATOM 1671 O O . ALA B 1 71 ? 10.305 -17.188 -2.564 1 97.81 71 ALA B O 1
ATOM 1672 N N . PRO B 1 72 ? 12.469 -17.328 -2.037 1 97.5 72 PRO B N 1
ATOM 1673 C CA . PRO B 1 72 ? 12.672 -18.422 -2.994 1 97.5 72 PRO B CA 1
ATOM 1674 C C . PRO B 1 72 ? 12.023 -19.734 -2.543 1 97.5 72 PRO B C 1
ATOM 1676 O O . PRO B 1 72 ? 11.891 -19.969 -1.342 1 97.5 72 PRO B O 1
ATOM 1679 N N . GLU B 1 73 ? 11.656 -20.5 -3.477 1 97.06 73 GLU B N 1
ATOM 1680 C CA . GLU B 1 73 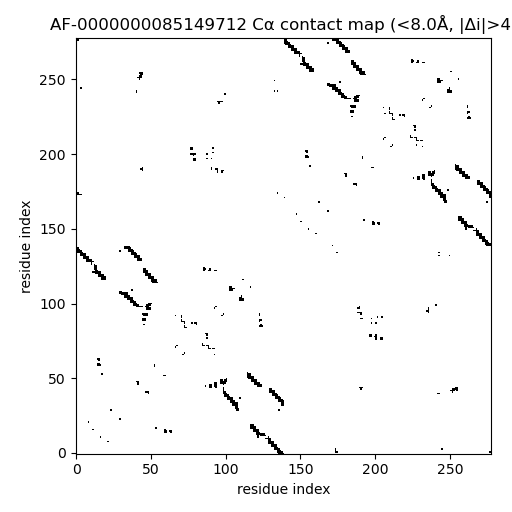? 11.234 -21.875 -3.191 1 97.06 73 GLU B CA 1
ATOM 1681 C C . GLU B 1 73 ? 12.414 -22.734 -2.773 1 97.06 73 GLU B C 1
ATOM 1683 O O . GLU B 1 73 ? 13.539 -22.531 -3.25 1 97.06 73 GLU B O 1
ATOM 1688 N N . GLY B 1 74 ? 12.086 -23.625 -1.776 1 95.62 74 GLY B N 1
ATOM 1689 C CA . GLY B 1 74 ? 13.039 -24.672 -1.446 1 95.62 74 GLY B CA 1
ATOM 1690 C C . GLY B 1 74 ? 14.242 -24.156 -0.679 1 95.62 74 GLY B C 1
ATOM 1691 O O . GLY B 1 74 ? 15.328 -24.734 -0.754 1 95.62 74 GLY B O 1
ATOM 1692 N N . ALA B 1 75 ? 14.109 -23.016 -0.023 1 95.38 75 ALA B N 1
ATOM 1693 C CA . ALA B 1 75 ? 15.203 -22.562 0.833 1 95.38 75 ALA B CA 1
ATOM 1694 C C . ALA B 1 75 ? 15.555 -23.625 1.872 1 95.38 75 ALA B C 1
ATOM 1696 O O . ALA B 1 75 ? 14.656 -24.25 2.461 1 95.38 75 ALA B O 1
ATOM 1697 N N . PRO B 1 76 ? 16.859 -23.859 2.158 1 96.12 76 PRO B N 1
ATOM 1698 C CA . PRO B 1 76 ? 17.281 -24.984 2.977 1 96.12 76 PRO B CA 1
ATOM 1699 C C . PRO B 1 76 ? 16.906 -24.844 4.445 1 96.12 76 PRO B C 1
ATOM 1701 O O . PRO B 1 76 ? 16.906 -25.812 5.191 1 96.12 76 PRO B O 1
ATOM 1704 N N . TYR B 1 77 ? 16.609 -23.703 4.883 1 97 77 TYR B N 1
ATOM 1705 C CA . TYR B 1 77 ? 16.297 -23.453 6.289 1 97 77 TYR B CA 1
ATOM 1706 C C . TYR B 1 77 ? 14.805 -23.547 6.543 1 97 77 TYR B C 1
ATOM 1708 O O . TYR B 1 77 ? 14.352 -23.391 7.68 1 97 77 TYR B O 1
ATOM 1716 N N . PHE B 1 78 ? 14.094 -23.828 5.508 1 96.44 78 PHE B N 1
ATOM 1717 C CA . PHE B 1 78 ? 12.664 -24.016 5.703 1 96.44 78 PHE B CA 1
ATOM 1718 C C . PHE B 1 78 ? 12.375 -25.328 6.426 1 96.44 78 PHE B C 1
ATOM 1720 O O . PHE B 1 78 ? 12.922 -26.375 6.059 1 96.44 78 PHE B O 1
ATOM 1727 N N . GLN B 1 79 ? 11.539 -25.266 7.398 1 97.19 79 GLN B N 1
ATOM 1728 C CA . GLN B 1 79 ? 11.047 -26.453 8.086 1 97.19 79 GLN B CA 1
ATOM 1729 C C . GLN B 1 79 ? 9.625 -26.797 7.637 1 97.19 79 GLN B C 1
ATOM 1731 O O . GLN B 1 79 ? 9.281 -27.984 7.492 1 97.19 79 GLN B O 1
ATOM 1736 N N . HIS B 1 80 ? 8.836 -25.828 7.383 1 95.62 80 HIS B N 1
ATOM 1737 C CA . HIS B 1 80 ? 7.477 -26.031 6.902 1 95.62 80 HIS B CA 1
ATOM 1738 C C . HIS B 1 80 ? 7.461 -26.344 5.41 1 95.62 80 HIS B C 1
ATOM 1740 O O . HIS B 1 80 ? 7.359 -25.422 4.586 1 95.62 80 HIS B O 1
ATOM 1746 N N . THR B 1 81 ? 7.488 -27.656 4.945 1 93.69 81 THR B N 1
ATOM 1747 C CA . THR B 1 81 ? 7.676 -28.016 3.545 1 93.69 81 THR B CA 1
ATOM 1748 C C . THR B 1 81 ? 6.617 -29.031 3.104 1 93.69 81 THR B C 1
ATOM 1750 O O . THR B 1 81 ? 6.738 -29.641 2.039 1 93.69 81 THR B O 1
ATOM 1753 N N . TYR B 1 82 ? 5.594 -29.141 3.789 1 93.69 82 TYR B N 1
ATOM 1754 C CA . TYR B 1 82 ? 4.68 -30.266 3.594 1 93.69 82 TYR B CA 1
ATOM 1755 C C . TYR B 1 82 ? 3.619 -29.922 2.555 1 93.69 82 TYR B C 1
ATOM 1757 O O . TYR B 1 82 ? 2.904 -30.812 2.078 1 93.69 82 TYR B O 1
ATOM 1765 N N . GLU B 1 83 ? 3.436 -28.75 2.176 1 93.94 83 GLU B N 1
ATOM 1766 C CA . GLU B 1 83 ? 2.318 -28.359 1.321 1 93.94 83 GLU B CA 1
ATOM 1767 C C . GLU B 1 83 ? 2.807 -27.906 -0.051 1 93.94 83 GLU B C 1
ATOM 1769 O O . GLU B 1 83 ? 2.143 -27.109 -0.719 1 93.94 83 GLU B O 1
ATOM 1774 N N . GLY B 1 84 ? 3.951 -28.312 -0.444 1 94.31 84 GLY B N 1
ATOM 1775 C CA . GLY B 1 84 ? 4.539 -27.953 -1.722 1 94.31 84 GLY B CA 1
ATOM 1776 C C . GLY B 1 84 ? 5.566 -26.844 -1.61 1 94.31 84 GLY B C 1
ATOM 1777 O O . GLY B 1 84 ? 5.539 -26.047 -0.662 1 94.31 84 GLY B O 1
ATOM 1778 N N . ALA B 1 85 ? 6.449 -26.75 -2.629 1 96.56 85 ALA B N 1
ATOM 1779 C CA . ALA B 1 85 ? 7.586 -25.828 -2.6 1 96.56 85 ALA B CA 1
ATOM 1780 C C . ALA B 1 85 ? 7.117 -24.375 -2.664 1 96.56 85 ALA B C 1
ATOM 1782 O O . ALA B 1 85 ? 7.84 -23.469 -2.256 1 96.56 85 ALA B O 1
ATOM 1783 N N . ASP B 1 86 ? 5.926 -24.172 -3.129 1 97.12 86 ASP B N 1
ATOM 1784 C CA . ASP B 1 86 ? 5.434 -22.812 -3.322 1 97.12 86 ASP B CA 1
ATOM 1785 C C . ASP B 1 86 ? 4.695 -22.312 -2.082 1 97.12 86 ASP B C 1
ATOM 1787 O O . ASP B 1 86 ? 4.293 -21.141 -2.02 1 97.12 86 ASP B O 1
ATOM 1791 N N . ASP B 1 87 ? 4.555 -23.125 -1.084 1 97.06 87 ASP B N 1
ATOM 1792 C CA . ASP B 1 87 ? 3.711 -22.766 0.051 1 97.06 87 ASP B CA 1
ATOM 1793 C C . ASP B 1 87 ? 4.418 -21.781 0.973 1 97.06 87 ASP B C 1
ATOM 1795 O O . ASP B 1 87 ? 3.912 -20.672 1.215 1 97.06 87 ASP B O 1
ATOM 1799 N N . MET B 1 88 ? 5.543 -22.109 1.55 1 98 88 MET B N 1
ATOM 1800 C CA . MET B 1 88 ? 6.199 -21.234 2.525 1 98 88 MET B CA 1
ATOM 1801 C C . MET B 1 88 ? 6.562 -19.891 1.904 1 98 88 MET B C 1
ATOM 1803 O O . MET B 1 88 ? 6.348 -18.844 2.516 1 98 88 MET B O 1
ATOM 1807 N N . PRO B 1 89 ? 7.102 -19.859 0.613 1 98.19 89 PRO B N 1
ATOM 1808 C CA . PRO B 1 89 ? 7.289 -18.547 -0.003 1 98.19 89 PRO B CA 1
ATOM 1809 C C . PRO B 1 89 ? 6.004 -17.734 -0.044 1 98.19 89 PRO B C 1
ATOM 1811 O O . PRO B 1 89 ? 6.043 -16.5 0.092 1 98.19 89 PRO B O 1
ATOM 1814 N N . ALA B 1 90 ? 4.93 -18.375 -0.229 1 98.31 90 ALA B N 1
ATOM 1815 C CA . ALA B 1 90 ? 3.65 -17.672 -0.285 1 98.31 90 ALA B CA 1
ATOM 1816 C C . ALA B 1 90 ? 3.328 -17 1.053 1 98.31 90 ALA B C 1
ATOM 1818 O O . ALA B 1 90 ? 2.861 -15.867 1.094 1 98.31 90 ALA B O 1
ATOM 1819 N N . HIS B 1 91 ? 3.531 -17.703 2.133 1 98.56 91 HIS B N 1
ATOM 1820 C CA . HIS B 1 91 ? 3.355 -17.125 3.461 1 98.56 91 HIS B CA 1
ATOM 1821 C C . HIS B 1 91 ? 4.27 -15.922 3.664 1 98.56 91 HIS B C 1
ATOM 1823 O O . HIS B 1 91 ? 3.846 -14.906 4.223 1 98.56 91 HIS B O 1
ATOM 1829 N N . ILE B 1 92 ? 5.48 -16.031 3.23 1 98.56 92 ILE B N 1
ATOM 1830 C CA . ILE B 1 92 ? 6.445 -14.938 3.371 1 98.56 92 ILE B CA 1
ATOM 1831 C C . ILE B 1 92 ? 5.973 -13.727 2.568 1 98.56 92 ILE B C 1
ATOM 1833 O O . ILE B 1 92 ? 5.914 -12.617 3.092 1 98.56 92 ILE B O 1
ATOM 1837 N N . LYS B 1 93 ? 5.605 -13.938 1.348 1 98.62 93 LYS B N 1
ATOM 1838 C CA . LYS B 1 93 ? 5.152 -12.852 0.484 1 98.62 93 LYS B CA 1
ATOM 1839 C C . LYS B 1 93 ? 3.9 -12.188 1.05 1 98.62 93 LYS B C 1
ATOM 1841 O O . LYS B 1 93 ? 3.771 -10.961 1.012 1 98.62 93 LYS B O 1
ATOM 1846 N N . SER B 1 94 ? 3.027 -13 1.562 1 98.5 94 SER B N 1
ATOM 1847 C CA . SER B 1 94 ? 1.8 -12.445 2.127 1 98.5 94 SER B CA 1
ATOM 1848 C C . SER B 1 94 ? 2.096 -11.57 3.342 1 98.5 94 SER B C 1
ATOM 1850 O O . SER B 1 94 ? 1.408 -10.578 3.578 1 98.5 94 SER B O 1
ATOM 1852 N N . THR B 1 95 ? 3.064 -11.938 4.168 1 98.19 95 THR B N 1
ATOM 1853 C CA . THR B 1 95 ? 3.463 -11.141 5.32 1 98.19 95 THR B CA 1
ATOM 1854 C C . THR B 1 95 ? 4.121 -9.836 4.879 1 98.19 95 THR B C 1
ATOM 1856 O O . THR B 1 95 ? 3.885 -8.781 5.473 1 98.19 95 THR B O 1
ATOM 1859 N N . LEU B 1 96 ? 4.918 -9.898 3.846 1 97.94 96 LEU B N 1
ATOM 1860 C CA . LEU B 1 96 ? 5.672 -8.742 3.369 1 97.94 96 LEU B CA 1
ATOM 1861 C C . LEU B 1 96 ? 4.754 -7.734 2.684 1 97.94 96 LEU B C 1
ATOM 1863 O O . LEU B 1 96 ? 4.883 -6.527 2.895 1 97.94 96 LEU B O 1
ATOM 1867 N N . ILE B 1 97 ? 3.828 -8.164 1.851 1 98.31 97 ILE B N 1
ATOM 1868 C CA . ILE B 1 97 ? 3.002 -7.293 1.023 1 98.31 97 ILE B CA 1
ATOM 1869 C C . ILE B 1 97 ? 1.768 -6.855 1.808 1 98.31 97 ILE B C 1
ATOM 1871 O O . ILE B 1 97 ? 1.423 -5.672 1.827 1 98.31 97 ILE B O 1
ATOM 1875 N N . GLY B 1 98 ? 1.158 -7.848 2.383 1 97.81 98 GLY B N 1
ATOM 1876 C CA . GLY B 1 98 ? 0.041 -7.504 3.248 1 97.81 98 GLY B CA 1
ATOM 1877 C C . GLY B 1 98 ? -1.28 -8.07 2.77 1 97.81 98 GLY B C 1
ATOM 1878 O O . GLY B 1 98 ? -1.419 -8.438 1.601 1 97.81 98 GLY B O 1
ATOM 1879 N N . SER B 1 99 ? -2.297 -8.062 3.705 1 98.62 99 SER B N 1
ATOM 1880 C CA . SER B 1 99 ? -3.578 -8.711 3.457 1 98.62 99 SER B CA 1
ATOM 1881 C C . SER B 1 99 ? -4.676 -7.688 3.195 1 98.62 99 SER B C 1
ATOM 1883 O O . SER B 1 99 ? -5.82 -8.055 2.918 1 98.62 99 SER B O 1
ATOM 1885 N N . SER B 1 100 ? -4.312 -6.371 3.264 1 98.75 100 SER B N 1
ATOM 1886 C CA . SER B 1 100 ? -5.391 -5.406 3.111 1 98.75 100 SER B CA 1
ATOM 1887 C C . SER B 1 100 ? -4.887 -4.102 2.5 1 98.75 100 SER B C 1
ATOM 1889 O O . SER B 1 100 ? -3.684 -3.836 2.5 1 98.75 100 SER B O 1
ATOM 1891 N N . GLN B 1 101 ? -5.828 -3.389 1.897 1 98.75 101 GLN B N 1
ATOM 1892 C CA . GLN B 1 101 ? -5.637 -2.033 1.39 1 98.75 101 GLN B CA 1
ATOM 1893 C C . GLN B 1 101 ? -6.824 -1.142 1.741 1 98.75 101 GLN B C 1
ATOM 1895 O O . GLN B 1 101 ? -7.973 -1.592 1.727 1 98.75 101 GLN B O 1
ATOM 1900 N N . SER B 1 102 ? -6.535 0.122 2.068 1 98.75 102 SER B N 1
ATOM 1901 C CA . SER B 1 102 ? -7.562 1.138 2.258 1 98.75 102 SER B CA 1
ATOM 1902 C C . SER B 1 102 ? -7.418 2.27 1.246 1 98.75 102 SER B C 1
ATOM 1904 O O . SER B 1 102 ? -6.367 2.906 1.168 1 98.75 102 SER B O 1
ATOM 1906 N N . ILE B 1 103 ? -8.516 2.482 0.514 1 98.88 103 ILE B N 1
ATOM 1907 C CA . ILE B 1 103 ? -8.484 3.406 -0.615 1 98.88 103 ILE B CA 1
ATOM 1908 C C . ILE B 1 103 ? -9.5 4.523 -0.4 1 98.88 103 ILE B C 1
ATOM 1910 O O . ILE B 1 103 ? -10.664 4.258 -0.083 1 98.88 103 ILE B O 1
ATOM 1914 N N . PRO B 1 104 ? -9.109 5.797 -0.59 1 98.88 104 PRO B N 1
ATOM 1915 C CA . PRO B 1 104 ? -10.078 6.891 -0.443 1 98.88 104 PRO B CA 1
ATOM 1916 C C . PRO B 1 104 ? -11.164 6.863 -1.514 1 98.88 104 PRO B C 1
ATOM 1918 O O . PRO B 1 104 ? -10.906 6.465 -2.652 1 98.88 104 PRO B O 1
ATOM 1921 N N . ILE B 1 105 ? -12.336 7.273 -1.075 1 98.75 105 ILE B N 1
ATOM 1922 C CA . ILE B 1 105 ? -13.477 7.484 -1.966 1 98.75 105 ILE B CA 1
ATOM 1923 C C . ILE B 1 105 ? -13.805 8.977 -2.039 1 98.75 105 ILE B C 1
ATOM 1925 O O . ILE B 1 105 ? -13.922 9.641 -1.009 1 98.75 105 ILE B O 1
ATOM 1929 N N . THR B 1 106 ? -13.898 9.469 -3.217 1 98.75 106 THR B N 1
ATOM 1930 C CA . THR B 1 106 ? -14.289 10.852 -3.457 1 98.75 106 THR B CA 1
ATOM 1931 C C . THR B 1 106 ? -15.383 10.922 -4.52 1 98.75 106 THR B C 1
ATOM 1933 O O . THR B 1 106 ? -15.195 10.461 -5.645 1 98.75 106 THR B O 1
ATOM 1936 N N . ASN B 1 107 ? -16.5 11.422 -4.191 1 98.31 107 ASN B N 1
ATOM 1937 C CA . ASN B 1 107 ? -17.609 11.633 -5.105 1 98.31 107 ASN B CA 1
ATOM 1938 C C . ASN B 1 107 ? -17.984 10.352 -5.844 1 98.31 107 ASN B C 1
ATOM 1940 O O . ASN B 1 107 ? -18.078 10.336 -7.07 1 98.31 107 ASN B O 1
ATOM 1944 N N . GLY B 1 108 ? -18.094 9.305 -5.129 1 97.81 108 GLY B N 1
ATOM 1945 C CA . GLY B 1 108 ? -18.641 8.055 -5.633 1 97.81 108 GLY B CA 1
ATOM 1946 C C . GLY B 1 108 ? -17.625 7.223 -6.398 1 97.81 108 GLY B C 1
ATOM 1947 O O . GLY B 1 108 ? -17.984 6.234 -7.043 1 97.81 108 GLY B O 1
ATOM 19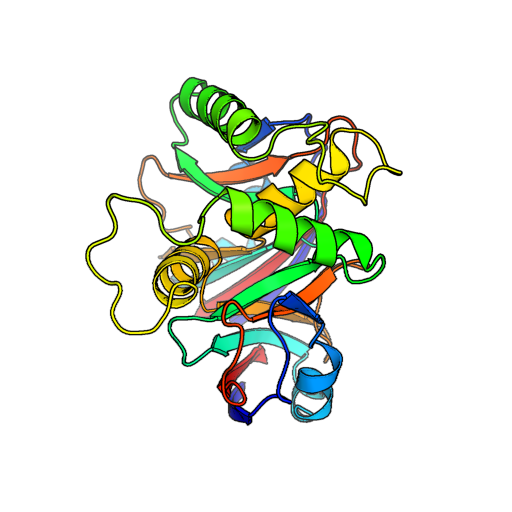48 N N . ARG B 1 109 ? -16.359 7.625 -6.34 1 98.19 109 ARG B N 1
ATOM 1949 C CA . ARG B 1 109 ? -15.312 6.926 -7.078 1 98.19 109 ARG B CA 1
ATOM 1950 C C . ARG B 1 109 ? -14.094 6.672 -6.195 1 98.19 109 ARG B C 1
ATOM 1952 O O . ARG B 1 109 ? -13.844 7.422 -5.254 1 98.19 109 ARG B O 1
ATOM 1959 N N . LEU B 1 110 ? -13.375 5.574 -6.5 1 98.69 110 LEU B N 1
ATOM 1960 C CA . LEU B 1 110 ? -12.078 5.398 -5.855 1 98.69 110 LEU B CA 1
ATOM 1961 C C . LEU B 1 110 ? -11.125 6.52 -6.25 1 98.69 110 LEU B C 1
ATOM 1963 O O . LEU B 1 110 ? -10.961 6.812 -7.438 1 98.69 110 LEU B O 1
ATOM 1967 N N . ASN B 1 111 ? -10.547 7.109 -5.242 1 98.69 111 ASN B N 1
ATOM 1968 C CA . ASN B 1 111 ? -9.617 8.203 -5.496 1 98.69 111 ASN B CA 1
ATOM 1969 C C . ASN B 1 111 ? -8.18 7.699 -5.629 1 98.69 111 ASN B C 1
ATOM 1971 O O . ASN B 1 111 ? -7.312 8.07 -4.84 1 98.69 111 ASN B O 1
ATOM 1975 N N . LEU B 1 112 ? -7.926 6.902 -6.629 1 98.56 112 LEU B N 1
ATOM 1976 C CA . LEU B 1 112 ? -6.617 6.371 -7.004 1 98.56 112 LEU B CA 1
ATOM 1977 C C . LEU B 1 112 ? -5.883 7.34 -7.926 1 98.56 112 LEU B C 1
ATOM 1979 O O . LEU B 1 112 ? -6.512 8.125 -8.641 1 98.56 112 LEU B O 1
ATOM 1983 N N . GLY B 1 113 ? -4.523 7.297 -7.836 1 97.75 113 GLY B N 1
ATOM 1984 C CA . GLY B 1 113 ? -3.773 7.957 -8.891 1 97.75 113 GLY B CA 1
ATOM 1985 C C . GLY B 1 113 ? -4.043 7.375 -10.266 1 97.75 113 GLY B C 1
ATOM 1986 O O . GLY B 1 113 ? -4.543 6.254 -10.383 1 97.75 113 GLY B O 1
ATOM 1987 N N . ILE B 1 114 ? -3.598 8.109 -11.203 1 96.38 114 ILE B N 1
ATOM 1988 C CA . ILE B 1 114 ? -3.889 7.793 -12.602 1 96.38 114 ILE B CA 1
ATOM 1989 C C . ILE B 1 114 ? -3.352 6.402 -12.93 1 96.38 114 ILE B C 1
ATOM 1991 O O . ILE B 1 114 ? -4.02 5.621 -13.609 1 96.38 114 ILE B O 1
ATOM 1995 N N . TRP B 1 115 ? -2.209 6.039 -12.391 1 96.81 115 TRP B N 1
ATOM 1996 C CA . TRP B 1 115 ? -1.527 4.82 -12.812 1 96.81 115 TRP B CA 1
ATOM 1997 C C . TRP B 1 115 ? -1.706 3.711 -11.781 1 96.81 115 TRP B C 1
ATOM 1999 O O . TRP B 1 115 ? -1.052 2.668 -11.867 1 96.81 115 TRP B O 1
ATOM 2009 N N . GLN B 1 116 ? -2.553 3.961 -10.859 1 98.69 116 GLN B N 1
ATOM 2010 C CA . GLN B 1 116 ? -2.691 3.004 -9.766 1 98.69 116 GLN B CA 1
ATOM 2011 C C . GLN B 1 116 ? -3.873 2.068 -10 1 98.69 116 GLN B C 1
ATOM 2013 O O . GLN B 1 116 ? -4.93 2.5 -10.477 1 98.69 116 GLN B O 1
ATOM 2018 N N . GLY B 1 117 ? -3.648 0.84 -9.633 1 98.75 117 GLY B N 1
ATOM 2019 C CA . GLY B 1 117 ? -4.707 -0.153 -9.555 1 98.75 117 GLY B CA 1
ATOM 2020 C C . GLY B 1 117 ? -4.555 -1.091 -8.367 1 98.75 117 GLY B C 1
ATOM 2021 O O . GLY B 1 117 ? -3.453 -1.262 -7.844 1 98.75 117 GLY B O 1
ATOM 2022 N N . LEU B 1 118 ? -5.734 -1.683 -7.996 1 98.88 118 LEU B N 1
ATOM 2023 C CA . LEU B 1 118 ? -5.762 -2.697 -6.945 1 98.88 118 LEU B CA 1
ATOM 2024 C C . LEU B 1 118 ? -5.359 -4.059 -7.5 1 98.88 118 LEU B C 1
ATOM 2026 O O . LEU B 1 118 ? -5.852 -4.48 -8.547 1 98.88 118 LEU B O 1
ATOM 2030 N N . TYR B 1 119 ? -4.383 -4.703 -6.754 1 98.88 119 TYR B N 1
ATOM 2031 C CA . TYR B 1 119 ? -3.871 -6 -7.18 1 98.88 119 TYR B CA 1
ATOM 2032 C C . TYR B 1 119 ? -4.352 -7.109 -6.25 1 98.88 119 TYR B C 1
ATOM 2034 O O . TYR B 1 119 ? -4.367 -6.938 -5.027 1 98.88 119 TYR B O 1
ATOM 2042 N N . LEU B 1 120 ? -4.727 -8.234 -6.852 1 98.81 120 LEU B N 1
ATOM 2043 C CA . LEU B 1 120 ? -4.566 -9.531 -6.199 1 98.81 120 LEU B CA 1
ATOM 2044 C C . LEU B 1 120 ? -3.188 -10.117 -6.48 1 98.81 120 LEU B C 1
ATOM 2046 O O . LEU B 1 120 ? -2.814 -10.305 -7.637 1 98.81 120 LEU B O 1
ATOM 2050 N N . CYS B 1 121 ? -2.416 -10.328 -5.465 1 98.81 121 CYS B N 1
ATOM 2051 C CA . CYS B 1 121 ? -1.146 -11.031 -5.582 1 98.81 121 CYS B CA 1
ATOM 2052 C C . CYS B 1 121 ? -1.304 -12.508 -5.23 1 98.81 121 CYS B C 1
ATOM 2054 O O . CYS B 1 121 ? -1.275 -12.875 -4.055 1 98.81 121 CYS B O 1
ATOM 2056 N N . GLU B 1 122 ? -1.497 -13.336 -6.246 1 98.75 122 GLU B N 1
ATOM 2057 C CA . GLU B 1 122 ? -1.601 -14.781 -6.07 1 98.75 122 GLU B CA 1
ATOM 2058 C C . GLU B 1 122 ? -0.22 -15.43 -6.012 1 98.75 122 GLU B C 1
ATOM 2060 O O . GLU B 1 122 ? 0.523 -15.406 -6.992 1 98.75 122 GLU B O 1
ATOM 2065 N N . HIS B 1 123 ? 0.084 -16.109 -4.848 1 98.44 123 HIS B N 1
ATOM 2066 C CA . HIS B 1 123 ? 1.466 -16.531 -4.648 1 98.44 123 HIS B CA 1
ATOM 2067 C C . HIS B 1 123 ? 1.622 -18.031 -4.855 1 98.44 123 HIS B C 1
ATOM 2069 O O . HIS B 1 123 ? 2.742 -18.531 -4.91 1 98.44 123 HIS B O 1
ATOM 2075 N N . ARG B 1 124 ? 0.489 -18.703 -4.957 1 97.69 124 ARG B N 1
ATOM 2076 C CA . ARG B 1 124 ? 0.5 -20.156 -5.121 1 97.69 124 ARG B CA 1
ATOM 2077 C C . ARG B 1 124 ? 0.262 -20.547 -6.578 1 97.69 124 ARG B C 1
ATOM 2079 O O . ARG B 1 124 ? -0.467 -19.859 -7.297 1 97.69 124 ARG B O 1
ATOM 2086 N N . ASP B 1 125 ? 0.81 -21.672 -6.973 1 96.56 125 ASP B N 1
ATOM 2087 C CA . ASP B 1 125 ? 0.662 -22.156 -8.344 1 96.56 125 ASP B CA 1
ATOM 2088 C C . ASP B 1 125 ? -0.768 -22.625 -8.609 1 96.56 125 ASP B C 1
ATOM 2090 O O . ASP B 1 125 ? -1.313 -22.391 -9.688 1 96.56 125 ASP B O 1
ATOM 2094 N N . HIS B 1 126 ? -1.247 -23.359 -7.73 1 87.88 126 HIS B N 1
ATOM 2095 C CA . HIS B 1 126 ? -2.568 -23.969 -7.871 1 87.88 126 HIS B CA 1
ATOM 2096 C C . HIS B 1 126 ? -3.422 -23.719 -6.629 1 87.88 126 HIS B C 1
ATOM 2098 O O . HIS B 1 126 ? -3.129 -24.234 -5.555 1 87.88 126 HIS B O 1
ATOM 2104 N N . THR B 1 127 ? -4.371 -22.891 -6.762 1 83.44 127 THR B N 1
ATOM 2105 C CA . THR B 1 127 ? -5.234 -22.609 -5.621 1 83.44 127 THR B CA 1
ATOM 2106 C C . THR B 1 127 ? -6.652 -22.281 -6.082 1 83.44 127 THR B C 1
ATOM 2108 O O . THR B 1 127 ? -6.895 -22.094 -7.273 1 83.44 127 THR B O 1
ATOM 2111 N N . SER B 1 128 ? -7.535 -22.344 -5.113 1 89.12 128 SER B N 1
ATOM 2112 C CA . SER B 1 128 ? -8.93 -21.969 -5.344 1 89.12 128 SER B CA 1
ATOM 2113 C C . SER B 1 128 ? -9.094 -20.469 -5.43 1 89.12 128 SER B C 1
ATOM 2115 O O . SER B 1 128 ? -8.156 -19.719 -5.156 1 89.12 128 SER B O 1
ATOM 2117 N N . ALA B 1 129 ? -10.312 -20.141 -5.887 1 96.88 129 ALA B N 1
ATOM 2118 C CA . ALA B 1 129 ? -10.648 -18.719 -5.949 1 96.88 129 ALA B CA 1
ATOM 2119 C C . ALA B 1 129 ? -10.5 -18.047 -4.582 1 96.88 129 ALA B C 1
ATOM 2121 O O . ALA B 1 129 ? -10.805 -18.656 -3.555 1 96.88 129 ALA B O 1
ATOM 2122 N N . ARG B 1 130 ? -10 -16.812 -4.637 1 98.06 130 ARG B N 1
ATOM 2123 C CA . ARG B 1 130 ? -9.773 -16.094 -3.385 1 98.06 130 ARG B CA 1
ATOM 2124 C C . ARG B 1 130 ? -11.016 -15.328 -2.955 1 98.06 130 ARG B C 1
ATOM 2126 O O . ARG B 1 130 ? -11.766 -14.828 -3.799 1 98.06 130 ARG B O 1
ATOM 2133 N N . THR B 1 131 ? -11.133 -15.211 -1.655 1 98.62 131 THR B N 1
ATOM 2134 C CA . THR B 1 131 ? -12.234 -14.461 -1.053 1 98.62 131 THR B CA 1
ATOM 2135 C C . THR B 1 131 ? -11.719 -13.188 -0.389 1 98.62 131 THR B C 1
ATOM 2137 O O . THR B 1 131 ? -10.719 -13.211 0.326 1 98.62 131 THR B O 1
ATOM 2140 N N . ILE B 1 132 ? -12.492 -12.094 -0.668 1 98.69 132 ILE B N 1
ATOM 2141 C CA . ILE B 1 132 ? -12.164 -10.828 -0.028 1 98.69 132 ILE B CA 1
ATOM 2142 C C . ILE B 1 132 ? -13.391 -10.273 0.696 1 98.69 132 ILE B C 1
ATOM 2144 O O . ILE B 1 132 ? -14.523 -10.602 0.339 1 98.69 132 ILE B O 1
ATOM 2148 N N . ILE B 1 133 ? -13.117 -9.539 1.761 1 98.88 133 ILE B N 1
ATOM 2149 C CA . ILE B 1 133 ? -14.125 -8.75 2.459 1 98.88 133 ILE B CA 1
ATOM 2150 C C . ILE B 1 133 ? -13.953 -7.27 2.121 1 98.88 133 ILE B C 1
ATOM 2152 O O . ILE B 1 133 ? -12.875 -6.707 2.312 1 98.88 133 ILE B O 1
ATOM 2156 N N . ILE B 1 134 ? -15.078 -6.668 1.61 1 98.38 134 ILE B N 1
ATOM 2157 C CA . ILE B 1 134 ? -15.094 -5.246 1.281 1 98.38 134 ILE B CA 1
ATOM 2158 C C . ILE B 1 134 ? -15.883 -4.48 2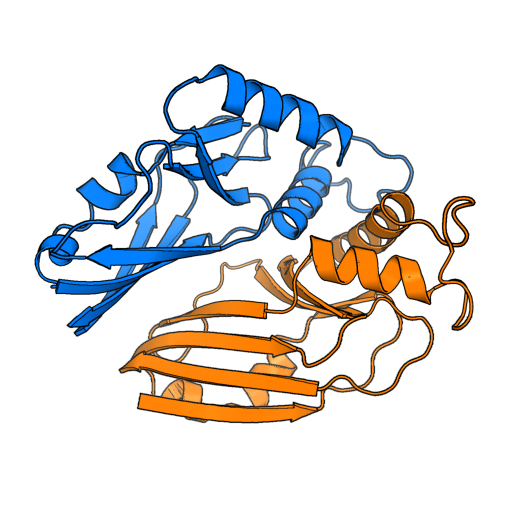.34 1 98.38 134 ILE B C 1
ATOM 2160 O O . ILE B 1 134 ? -16.984 -4.883 2.709 1 98.38 134 ILE B O 1
ATOM 2164 N N . THR B 1 135 ?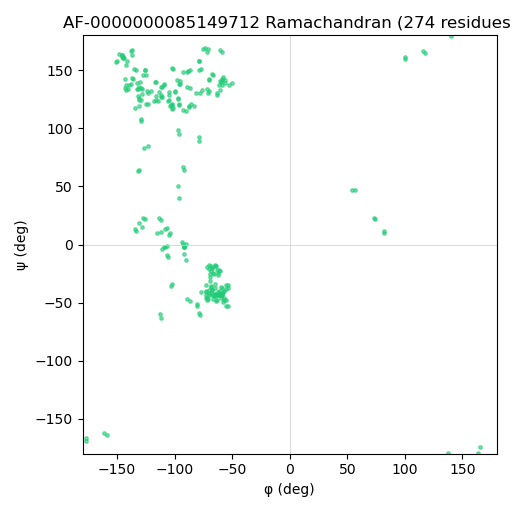 -15.289 -3.406 2.832 1 98.56 135 THR B N 1
ATOM 2165 C CA . THR B 1 135 ? -15.977 -2.535 3.779 1 98.56 135 THR B CA 1
ATOM 2166 C C . THR B 1 135 ? -15.984 -1.095 3.277 1 98.56 135 THR B C 1
ATOM 2168 O O . THR B 1 135 ? -14.93 -0.508 3.033 1 98.56 135 THR B O 1
ATOM 2171 N N . LEU B 1 136 ? -17.234 -0.585 3.125 1 97.44 136 LEU B N 1
ATOM 2172 C CA . LEU B 1 136 ? -17.438 0.821 2.793 1 97.44 136 LEU B CA 1
ATOM 2173 C C . LEU B 1 136 ? -17.781 1.631 4.039 1 97.44 136 LEU B C 1
ATOM 2175 O O . LEU B 1 136 ? -18.609 1.213 4.852 1 97.44 136 LEU B O 1
ATOM 2179 N N . GLN B 1 137 ? -17.109 2.736 4.18 1 97.62 137 GLN B N 1
ATOM 2180 C CA . GLN B 1 137 ? -17.438 3.684 5.238 1 97.62 137 GLN B CA 1
ATOM 2181 C C . GLN B 1 137 ? -17.281 5.121 4.758 1 97.62 137 GLN B C 1
ATOM 2183 O O . GLN B 1 137 ? -16.344 5.438 4.023 1 97.62 137 GLN B O 1
ATOM 2188 N N . GLY B 1 138 ? -18.25 5.918 5.031 1 97.06 138 GLY B N 1
ATOM 2189 C CA . GLY B 1 138 ? -18.203 7.309 4.613 1 97.06 138 GLY B CA 1
ATOM 2190 C C . GLY B 1 138 ? -19.547 8.016 4.695 1 97.06 138 GLY B C 1
ATOM 2191 O O . GLY B 1 138 ? -20.453 7.535 5.371 1 97.06 138 GLY B O 1
ATOM 2192 N N . GLU B 1 139 ? -19.594 9.211 4.234 1 96.31 139 GLU B N 1
ATOM 2193 C CA . GLU B 1 139 ? -20.812 10 4.168 1 96.31 139 GLU B CA 1
ATOM 2194 C C . GLU B 1 139 ? -21.203 10.305 2.723 1 96.31 139 GLU B C 1
ATOM 2196 O O . GLU B 1 139 ? -20.344 10.312 1.835 1 96.31 139 GLU B O 1
#

Organism: Shewanella frigidimarina (strain NCIMB 400) (NCBI:txid318167)

InterPro domains:
  IPR001602 UPF0047 protein YjbQ-like [PF01894] (19-135)
  IPR001602 UPF0047 protein YjbQ-like [PIRSF004681] (2-139)
  IPR001602 UPF0047 protein YjbQ-like [PTHR30615] (2-138)
  IPR001602 UPF0047 protein YjbQ-like [TIGR00149] (9-139)
  IPR035917 YjbQ-like superfamily [G3DSA:2.60.120.460] (1-139)
  IPR035917 YjbQ-like superfamily [SSF111038] (1-139)